Protein 2J1V (pdb70)

Radius of gyration: 19.45 Å; Cα contacts (8 Å, |Δi|>4): 824; chains: 2; bounding box: 45×38×51 Å

Structure (mmCIF, N/CA/C/O backbone):
data_2J1V
#
_entry.id   2J1V
#
_cell.length_a   43.827
_cell.length_b   60.465
_cell.length_c   99.498
_cell.angle_alpha   90.00
_cell.angle_beta   90.00
_cell.angle_gamma   90.00
#
_symmetry.space_group_name_H-M   'P 21 21 21'
#
loop_
_entity.id
_entity.type
_entity.pdbx_description
1 polymer 'FUCOLECTIN-RELATED PROTEIN'
2 branched alpha-L-fucopyranose-(1-2)-beta-D-galactopyranose-(1-4)-2-acetamido-2-deoxy-beta-D-glucopyranose
3 non-polymer 'CALCIUM ION'
4 water water
#
loop_
_atom_site.group_PDB
_atom_site.id
_atom_site.type_symbol
_atom_site.label_atom_id
_atom_site.label_alt_id
_atom_site.label_comp_id
_atom_site.label_asym_id
_atom_site.label_entity_id
_atom_site.label_seq_id
_atom_site.pdbx_PDB_ins_code
_atom_site.Cartn_x
_atom_site.Cartn_y
_atom_site.Cartn_z
_atom_site.occupancy
_atom_site.B_iso_or_equiv
_atom_site.auth_seq_id
_atom_site.auth_comp_id
_atom_site.auth_asym_id
_atom_site.auth_atom_id
_atom_site.pdbx_PDB_model_num
ATOM 1 N N . LYS A 1 10 ? 14.498 26.173 22.791 1.00 26.46 10 LYS A N 1
ATOM 2 C CA . LYS A 1 10 ? 15.322 25.017 23.245 1.00 26.60 10 LYS A CA 1
ATOM 3 C C . LYS A 1 10 ? 15.813 25.100 24.715 1.00 26.04 10 LYS A C 1
ATOM 4 O O . LYS A 1 10 ? 16.373 24.166 25.241 1.00 22.52 10 LYS A O 1
ATOM 10 N N . PHE A 1 11 ? 15.568 26.202 25.399 1.00 27.32 11 PHE A N 1
ATOM 11 C CA . PHE A 1 11 ? 15.889 26.241 26.838 1.00 28.54 11 PHE A CA 1
ATOM 12 C C . PHE A 1 11 ? 14.617 26.130 27.704 1.00 30.41 11 PHE A C 1
ATOM 13 O O . PHE A 1 11 ? 13.665 26.850 27.453 1.00 31.13 11 PHE A O 1
ATOM 21 N N . ASN A 1 12 ? 14.585 25.186 28.663 1.00 31.28 12 ASN A N 1
ATOM 22 C CA . ASN A 1 12 ? 13.427 24.968 29.556 1.00 32.22 12 ASN A CA 1
ATOM 23 C C . ASN A 1 12 ? 13.833 24.818 31.010 1.00 32.43 12 ASN A C 1
ATOM 24 O O . ASN A 1 12 ? 14.625 23.916 31.385 1.00 32.34 12 ASN A O 1
ATOM 29 N N . ASP A 1 13 ? 13.271 25.694 31.831 1.00 32.37 13 ASP A N 1
ATOM 30 C CA . ASP A 1 13 ? 13.728 25.906 33.199 1.00 31.80 13 ASP A CA 1
ATOM 31 C C . ASP A 1 13 ? 15.196 26.229 33.184 1.00 30.09 13 ASP A C 1
ATOM 32 O O . ASP A 1 13 ? 15.960 25.937 34.127 1.00 29.89 13 ASP A O 1
ATOM 37 N N . GLY A 1 14 ? 15.573 26.857 32.071 1.00 27.89 14 GLY A N 1
ATOM 38 C CA . GLY A 1 14 ? 16.905 27.355 31.874 1.00 25.72 14 GLY A CA 1
ATOM 39 C C . GLY A 1 14 ? 17.939 26.281 31.644 1.00 23.38 14 GLY A C 1
ATOM 40 O O . GLY A 1 14 ? 19.118 26.510 31.870 1.00 21.45 14 GLY A O 1
ATOM 41 N N . ASN A 1 15 ? 17.501 25.104 31.190 1.00 21.21 15 ASN A N 1
ATOM 42 C CA . ASN A 1 15 ? 18.418 24.026 30.829 1.00 19.92 15 ASN A CA 1
ATOM 43 C C . ASN A 1 15 ? 18.237 23.714 29.349 1.00 18.20 15 ASN A C 1
ATOM 44 O O . ASN A 1 15 ? 17.165 23.919 28.812 1.00 18.92 15 ASN A O 1
ATOM 49 N N . LEU A 1 16 ? 19.297 23.268 28.681 1.00 15.56 16 LEU A N 1
ATOM 50 C CA . LEU A 1 16 ? 19.233 22.935 27.265 1.00 14.81 16 LEU A CA 1
ATOM 51 C C . LEU A 1 16 ? 18.405 21.684 27.037 1.00 12.63 16 LEU A C 1
ATOM 52 O O . LEU A 1 16 ? 18.757 20.607 27.489 1.00 13.61 16 LEU A O 1
ATOM 57 N N . ASN A 1 17 ? 17.308 21.859 26.315 1.00 11.40 17 ASN A N 1
ATOM 58 C CA . ASN A 1 17 ? 16.448 20.701 25.946 1.00 10.49 17 ASN A CA 1
ATOM 59 C C . ASN A 1 17 ? 16.952 20.188 24.601 1.00 9.77 17 ASN A C 1
ATOM 60 O O . ASN A 1 17 ? 16.708 20.798 23.559 1.00 10.04 17 ASN A O 1
ATOM 65 N N . ILE A 1 18 ? 17.701 19.086 24.643 1.00 9.73 18 ILE A N 1
ATOM 66 C CA . ILE A 1 18 ? 18.305 18.506 23.473 1.00 9.54 18 ILE A CA 1
ATOM 67 C C . ILE A 1 18 ? 17.301 17.779 22.561 1.00 9.62 18 ILE A C 1
ATOM 68 O O . ILE A 1 18 ? 17.663 17.366 21.468 1.00 10.37 18 ILE A O 1
ATOM 73 N N . ALA A 1 19 ? 16.052 17.627 23.023 1.00 8.73 19 ALA A N 1
ATOM 74 C CA . ALA A 1 19 ? 14.997 17.033 22.189 1.00 9.34 19 ALA A CA 1
ATOM 75 C C . ALA A 1 19 ? 14.343 18.043 21.258 1.00 9.19 19 ALA A C 1
ATOM 76 O O . ALA A 1 19 ? 13.761 17.654 20.250 1.00 8.79 19 ALA A O 1
ATOM 78 N N . TYR A 1 20 ? 14.392 19.320 21.627 1.00 9.27 20 TYR A N 1
ATOM 79 C CA . TYR A 1 20 ? 13.678 20.352 20.909 1.00 9.26 20 TYR A CA 1
ATOM 80 C C . TYR A 1 20 ? 14.070 20.334 19.441 1.00 10.24 20 TYR A C 1
ATOM 81 O O . TYR A 1 20 ? 15.255 20.368 19.109 1.00 9.57 20 TYR A O 1
ATOM 90 N N . ALA A 1 21 ? 13.059 20.259 18.565 1.00 10.46 21 ALA A N 1
ATOM 91 C CA . ALA A 1 21 ? 13.224 20.317 17.113 1.00 10.86 21 ALA A CA 1
ATOM 92 C C . ALA A 1 21 ? 13.971 19.155 16.490 1.00 10.81 21 ALA A C 1
ATOM 93 O O . ALA A 1 21 ? 14.295 19.175 15.318 1.00 12.33 21 ALA A O 1
ATOM 95 N N . LYS A 1 22 ? 14.192 18.109 17.268 1.00 9.61 22 LYS A N 1
ATOM 96 C CA . LYS A 1 22 ? 14.809 16.904 16.728 1.00 8.50 22 LYS A CA 1
ATOM 97 C C . LYS A 1 22 ? 13.821 16.089 15.913 1.00 8.42 22 LYS A C 1
ATOM 98 O O . LYS A 1 22 ? 12.591 16.163 16.105 1.00 9.14 22 LYS A O 1
ATOM 104 N N . PRO A 1 23 ? 14.331 15.253 15.008 1.00 8.36 23 PRO A N 1
ATOM 105 C CA . PRO A 1 23 ? 13.417 14.382 14.264 1.00 8.83 23 PRO A CA 1
ATOM 106 C C . PRO A 1 23 ? 12.636 13.449 15.191 1.00 7.88 23 PRO A C 1
ATOM 107 O O . PRO A 1 23 ? 13.209 12.863 16.138 1.00 7.68 23 PRO A O 1
ATOM 111 N N . THR A 1 24 ? 11.361 13.278 14.869 1.00 6.26 24 THR A N 1
ATOM 112 C CA . THR A 1 24 ? 10.470 12.399 15.627 1.00 6.56 24 THR A CA 1
ATOM 113 C C . THR A 1 24 ? 9.709 11.473 14.686 1.00 7.81 24 THR A C 1
ATOM 114 O O . THR A 1 24 ? 9.496 11.762 13.531 1.00 8.55 24 THR A O 1
ATOM 118 N N . THR A 1 25 ? 9.277 10.345 15.242 1.00 7.26 25 THR A N 1
ATOM 119 C CA . THR A 1 25 ? 8.383 9.413 14.591 1.00 7.49 25 THR A CA 1
ATOM 120 C C . THR A 1 25 ? 7.396 8.862 15.573 1.00 6.73 25 THR A C 1
ATOM 121 O O . THR A 1 25 ? 7.600 8.995 16.785 1.00 7.85 25 THR A O 1
ATOM 125 N N . GLN A 1 26 ? 6.332 8.253 15.075 1.00 7.41 26 GLN A N 1
ATOM 126 C CA . GLN A 1 26 ? 5.402 7.566 15.962 1.00 7.61 26 GLN A CA 1
ATOM 127 C C . GLN A 1 26 ? 4.719 6.407 15.226 1.00 6.72 26 GLN A C 1
ATOM 128 O O . GLN A 1 26 ? 4.912 6.231 14.025 1.00 7.96 26 GLN A O 1
ATOM 134 N N . SER A 1 27 ? 3.914 5.643 15.932 1.00 7.32 27 SER A N 1
ATOM 135 C CA . SER A 1 27 ? 3.374 4.395 15.380 1.00 7.14 27 SER A CA 1
ATOM 136 C C . SER A 1 27 ? 2.424 4.640 14.230 1.00 8.23 27 SER A C 1
ATOM 137 O O . SER A 1 27 ? 2.291 3.806 13.317 1.00 8.60 27 SER A O 1
ATOM 140 N N . SER A 1 28 ? 1.710 5.758 14.316 1.00 7.89 28 SER A N 1
ATOM 141 C CA . SER A 1 28 ? 0.764 6.242 13.307 1.00 9.53 28 SER A CA 1
ATOM 142 C C . SER A 1 28 ? 0.311 7.654 13.698 1.00 9.94 28 SER A C 1
ATOM 143 O O . SER A 1 28 ? 0.678 8.142 14.738 1.00 9.32 28 SER A O 1
ATOM 146 N N . VAL A 1 29 ? -0.495 8.305 12.867 1.00 10.72 29 VAL A N 1
ATOM 147 C CA . VAL A 1 29 ? -1.014 9.631 13.170 1.00 10.89 29 VAL A CA 1
ATOM 148 C C . VAL A 1 29 ? -2.537 9.583 13.042 1.00 10.90 29 VAL A C 1
ATOM 149 O O . VAL A 1 29 ? -3.075 9.007 12.110 1.00 10.92 29 VAL A O 1
ATOM 153 N N . ASP A 1 30 ? -3.224 10.203 13.995 1.00 10.53 30 ASP A N 1
ATOM 154 C CA . ASP A 1 30 ? -4.649 10.486 13.882 1.00 10.27 30 ASP A CA 1
ATOM 155 C C . ASP A 1 30 ? -4.878 11.943 14.304 1.00 9.56 30 ASP A C 1
ATOM 156 O O . ASP A 1 30 ? -4.117 12.542 15.064 1.00 9.65 30 ASP A O 1
ATOM 161 N N . TYR A 1 31 ? -5.988 12.483 13.840 1.00 9.99 31 TYR A N 1
ATOM 162 C CA . TYR A 1 31 ? -6.359 13.868 14.131 1.00 10.14 31 TYR A CA 1
ATOM 163 C C . TYR A 1 31 ? -5.248 14.877 13.868 1.00 10.21 31 TYR A C 1
ATOM 164 O O . TYR A 1 31 ? -5.173 15.910 14.539 1.00 11.82 31 TYR A O 1
ATOM 173 N N . ASN A 1 32 ? -4.409 14.585 12.877 1.00 10.75 32 ASN A N 1
ATOM 174 C CA . ASN A 1 32 ? -3.275 15.428 12.512 1.00 9.81 32 ASN A CA 1
ATOM 175 C C . ASN A 1 32 ? -2.278 15.648 13.648 1.00 9.41 32 ASN A C 1
ATOM 176 O O . ASN A 1 32 ? -1.503 16.613 13.628 1.00 11.13 32 ASN A O 1
ATOM 181 N N . GLY A 1 33 ? -2.286 14.752 14.650 1.00 9.21 33 GLY A N 1
ATOM 182 C CA . GLY A 1 33 ? -1.405 14.868 15.788 1.00 8.74 33 GLY A CA 1
ATOM 183 C C . GLY A 1 33 ? 0.007 14.385 15.545 1.00 7.76 33 GLY A C 1
ATOM 184 O O . GLY A 1 33 ? 0.490 13.440 16.159 1.00 8.33 33 GLY A O 1
ATOM 185 N N . ASP A 1 34 ? 0.714 15.071 14.667 1.00 7.54 34 ASP A N 1
ATOM 186 C CA . ASP A 1 34 ? 2.027 14.663 14.184 1.00 7.47 34 ASP A CA 1
ATOM 187 C C . ASP A 1 34 ? 3.042 14.619 15.303 1.00 7.13 34 ASP A C 1
ATOM 188 O O . ASP A 1 34 ? 2.941 15.394 16.243 1.00 7.38 34 ASP A O 1
ATOM 193 N N . PRO A 1 35 ? 4.030 13.722 15.228 1.00 6.43 35 PRO A N 1
ATOM 194 C CA . PRO A 1 35 ? 4.953 13.534 16.345 1.00 7.18 35 PRO A CA 1
ATOM 195 C C . PRO A 1 35 ? 5.823 14.732 16.671 1.00 6.84 35 PRO A C 1
ATOM 196 O O . PRO A 1 35 ? 6.246 14.865 17.857 1.00 6.96 35 PRO A O 1
ATOM 200 N N . ASN A 1 36 ? 6.045 15.625 15.699 1.00 8.04 36 ASN A N 1
ATOM 201 C CA . ASN A 1 36 ? 6.822 16.839 15.985 1.00 8.18 36 ASN A CA 1
ATOM 202 C C . ASN A 1 36 ? 6.160 17.775 16.972 1.00 7.86 36 ASN A C 1
ATOM 203 O O . ASN A 1 36 ? 6.823 18.624 17.563 1.00 8.69 36 ASN A O 1
ATOM 208 N N . ARG A 1 37 ? 4.865 17.559 17.259 1.00 7.16 37 ARG A N 1
ATOM 209 C CA . ARG A 1 37 ? 4.208 18.434 18.215 1.00 8.04 37 ARG A CA 1
ATOM 210 C C . ARG A 1 37 ? 4.732 18.226 19.641 1.00 7.15 37 ARG A C 1
ATOM 211 O O . ARG A 1 37 ? 4.575 19.112 20.502 1.00 7.43 37 ARG A O 1
ATOM 219 N N . ALA A 1 38 ? 5.419 17.111 19.917 1.00 6.54 38 ALA A N 1
ATOM 220 C CA . ALA A 1 38 ? 5.972 16.870 21.245 1.00 7.13 38 ALA A CA 1
ATOM 221 C C . ALA A 1 38 ? 7.372 17.458 21.416 1.00 7.00 38 ALA A C 1
ATOM 222 O O . ALA A 1 38 ? 7.947 17.389 22.494 1.00 7.57 38 ALA A O 1
ATOM 224 N N . VAL A 1 39 ? 7.912 18.071 20.358 1.00 7.13 39 VAL A N 1
ATOM 225 C CA . VAL A 1 39 ? 9.223 18.742 20.447 1.00 7.62 39 VAL A CA 1
ATOM 226 C C . VAL A 1 39 ? 9.188 20.184 19.904 1.00 7.76 39 VAL A C 1
ATOM 227 O O . VAL A 1 39 ? 10.201 20.698 19.428 1.00 8.69 39 VAL A O 1
ATOM 231 N N . ASP A 1 40 ? 8.012 20.783 19.968 1.00 8.76 40 ASP A N 1
ATOM 232 C CA . ASP A 1 40 ? 7.808 22.106 19.383 1.00 8.98 40 ASP A CA 1
ATOM 233 C C . ASP A 1 40 ? 8.014 23.230 20.396 1.00 10.01 40 ASP A C 1
ATOM 234 O O . ASP A 1 40 ? 7.860 24.407 20.036 1.00 11.33 40 ASP A O 1
ATOM 239 N N . GLY A 1 41 ? 8.458 22.904 21.600 1.00 9.54 41 GLY A N 1
ATOM 240 C CA . GLY A 1 41 ? 8.738 23.894 22.638 1.00 9.93 41 GLY A CA 1
ATOM 241 C C . GLY A 1 41 ? 7.514 24.405 23.361 1.00 10.86 41 GLY A C 1
ATOM 242 O O . GLY A 1 41 ? 7.636 25.315 24.191 1.00 13.16 41 GLY A O 1
ATOM 243 N N . ASN A 1 42 ? 6.366 23.800 23.100 1.00 9.62 42 ASN A N 1
ATOM 244 C CA . ASN A 1 42 ? 5.065 24.217 23.622 1.00 9.19 42 ASN A CA 1
ATOM 245 C C . ASN A 1 42 ? 4.503 23.137 24.529 1.00 9.20 42 ASN A C 1
ATOM 246 O O . ASN A 1 42 ? 4.142 22.062 24.033 1.00 10.53 42 ASN A O 1
ATOM 251 N N . ARG A 1 43 ? 4.411 23.402 25.832 1.00 9.29 43 ARG A N 1
ATOM 252 C CA . ARG A 1 43 ? 3.913 22.397 26.783 1.00 9.71 43 ARG A CA 1
ATOM 253 C C . ARG A 1 43 ? 2.379 22.319 26.886 1.00 9.88 43 ARG A C 1
ATOM 254 O O . ARG A 1 43 ? 1.848 21.490 27.615 1.00 10.54 43 ARG A O 1
ATOM 262 N N . ASN A 1 44 ? 1.674 23.198 26.182 1.00 9.98 44 ASN A N 1
ATOM 263 C CA . ASN A 1 44 ? 0.201 23.244 26.207 1.00 9.62 44 ASN A CA 1
ATOM 264 C C . ASN A 1 44 ? -0.353 21.862 25.911 1.00 9.42 44 ASN A C 1
ATOM 265 O O . ASN A 1 44 ? -0.095 21.313 24.843 1.00 11.59 44 ASN A O 1
ATOM 270 N N . GLY A 1 45 ? -1.078 21.292 26.870 1.00 9.57 45 GLY A N 1
ATOM 271 C CA . GLY A 1 45 ? -1.656 19.969 26.704 1.00 9.63 45 GLY A CA 1
ATOM 272 C C . GLY A 1 45 ? -3.080 19.889 26.211 1.00 10.09 45 GLY A C 1
ATOM 273 O O . GLY A 1 45 ? -3.680 18.813 26.172 1.00 10.62 45 GLY A O 1
ATOM 274 N N . ASN A 1 46 ? -3.651 21.019 25.792 1.00 10.45 46 ASN A N 1
ATOM 275 C CA A ASN A 1 46 ? -4.992 21.015 25.192 0.50 9.79 46 ASN A CA 1
ATOM 276 C CA B ASN A 1 46 ? -4.983 21.005 25.175 0.50 10.62 46 ASN A CA 1
ATOM 277 C C . ASN A 1 46 ? -4.840 20.560 23.740 1.00 10.50 46 ASN A C 1
ATOM 278 O O . ASN A 1 46 ? -4.230 21.246 22.927 1.00 11.38 46 ASN A O 1
ATOM 287 N N . PHE A 1 47 ? -5.336 19.370 23.434 1.00 10.69 47 PHE A N 1
ATOM 288 C CA . PHE A 1 47 ? -5.201 18.864 22.090 1.00 10.26 47 PHE A CA 1
ATOM 289 C C . PHE A 1 47 ? -5.663 19.806 21.006 1.00 11.25 47 PHE A C 1
ATOM 290 O O . PHE A 1 47 ? -5.052 19.875 19.933 1.00 11.37 47 PHE A O 1
ATOM 298 N N . ASN A 1 48 ? -6.750 20.507 21.260 1.00 13.65 48 ASN A N 1
ATOM 299 C CA . ASN A 1 48 ? -7.320 21.378 20.236 1.00 15.91 48 ASN A CA 1
ATOM 300 C C . ASN A 1 48 ? -6.484 22.633 19.958 1.00 15.16 48 ASN A C 1
ATOM 301 O O . ASN A 1 48 ? -6.743 23.284 18.948 1.00 17.10 48 ASN A O 1
ATOM 306 N N . SER A 1 49 ? -5.453 22.896 20.779 1.00 13.56 49 SER A N 1
ATOM 307 C CA . SER A 1 49 ? -4.532 24.022 20.599 1.00 15.05 49 SER A CA 1
ATOM 308 C C . SER A 1 49 ? -3.389 23.720 19.636 1.00 13.51 49 SER A C 1
ATOM 309 O O . SER A 1 49 ? -2.678 24.611 19.234 1.00 13.25 49 SER A O 1
ATOM 312 N N . GLY A 1 50 ? -3.194 22.458 19.240 1.00 10.90 50 GLY A N 1
ATOM 313 C CA . GLY A 1 50 ? -2.225 22.140 18.217 1.00 10.66 50 GLY A CA 1
ATOM 314 C C . GLY A 1 50 ? -0.873 21.636 18.665 1.00 10.64 50 GLY A C 1
ATOM 315 O O . GLY A 1 50 ? -0.035 21.343 17.813 1.00 12.59 50 GLY A O 1
ATOM 316 N N . SER A 1 51 ? -0.630 21.574 19.968 1.00 10.23 51 SER A N 1
ATOM 317 C CA . SER A 1 51 ? 0.702 21.216 20.478 1.00 10.67 51 SER A CA 1
ATOM 318 C C . SER A 1 51 ? 0.863 19.805 21.026 1.00 9.14 51 SER A C 1
ATOM 319 O O . SER A 1 51 ? 1.884 19.545 21.638 1.00 10.05 51 SER A O 1
ATOM 322 N N . VAL A 1 52 ? -0.102 18.935 20.749 1.00 8.09 52 VAL A N 1
ATOM 323 C CA . VAL A 1 52 ? -0.194 17.596 21.334 1.00 8.30 52 VAL A CA 1
ATOM 324 C C . VAL A 1 52 ? -0.237 16.561 20.213 1.00 7.64 52 VAL A C 1
ATOM 325 O O . VAL A 1 52 ? -0.993 16.679 19.238 1.00 8.52 52 VAL A O 1
ATOM 329 N N . THR A 1 53 ? 0.570 15.508 20.378 1.00 7.78 53 THR A N 1
ATOM 330 C CA . THR A 1 53 ? 0.599 14.401 19.407 1.00 6.63 53 THR A CA 1
ATOM 331 C C . THR A 1 53 ? -0.624 13.513 19.546 1.00 6.10 53 THR A C 1
ATOM 332 O O . THR A 1 53 ? -1.353 13.586 20.545 1.00 7.84 53 THR A O 1
ATOM 336 N N . HIS A 1 54 ? -0.812 12.621 18.569 1.00 7.42 54 HIS A N 1
ATOM 337 C CA . HIS A 1 54 ? -1.936 11.668 18.616 1.00 6.87 54 HIS A CA 1
ATOM 338 C C . HIS A 1 54 ? -1.715 10.567 17.600 1.00 8.04 54 HIS A C 1
ATOM 339 O O . HIS A 1 54 ? -1.604 10.825 16.400 1.00 8.38 54 HIS A O 1
ATOM 346 N N . THR A 1 55 ? -1.650 9.325 18.095 1.00 8.69 55 THR A N 1
ATOM 347 C CA . THR A 1 55 ? -1.564 8.172 17.200 1.00 8.38 55 THR A CA 1
ATOM 348 C C . THR A 1 55 ? -2.960 7.586 17.013 1.00 9.18 55 THR A C 1
ATOM 349 O O . THR A 1 55 ? -3.897 7.971 17.704 1.00 9.60 55 THR A O 1
ATOM 353 N N . ARG A 1 56 ? -3.081 6.666 16.075 1.00 10.02 56 ARG A N 1
ATOM 354 C CA . ARG A 1 56 ? -4.238 5.752 16.085 1.00 10.56 56 ARG A CA 1
ATOM 355 C C . ARG A 1 56 ? -4.132 4.750 17.239 1.00 11.12 56 ARG A C 1
ATOM 356 O O . ARG A 1 56 ? -3.152 4.724 18.012 1.00 11.51 56 ARG A O 1
ATOM 364 N N . ALA A 1 57 ? -5.134 3.899 17.379 1.00 12.51 57 ALA A N 1
ATOM 365 C CA . ALA A 1 57 ? -5.135 2.921 18.454 1.00 11.71 57 ALA A CA 1
ATOM 366 C C . ALA A 1 57 ? -4.338 1.683 18.002 1.00 13.06 57 ALA A C 1
ATOM 367 O O . ALA A 1 57 ? -4.881 0.696 17.490 1.00 15.69 57 ALA A O 1
ATOM 369 N N . ASP A 1 58 ? -3.019 1.782 18.154 1.00 11.42 58 ASP A N 1
ATOM 370 C CA . ASP A 1 58 ? -2.059 0.805 17.629 1.00 11.28 58 ASP A CA 1
ATOM 371 C C . ASP A 1 58 ? -1.791 -0.348 18.577 1.00 10.31 58 ASP A C 1
ATOM 372 O O . ASP A 1 58 ? -2.379 -0.451 19.637 1.00 11.35 58 ASP A O 1
ATOM 377 N N . ASN A 1 59 ? -0.926 -1.252 18.141 1.00 9.93 59 ASN A N 1
ATOM 378 C CA . ASN A 1 59 ? -0.626 -2.479 18.876 1.00 11.87 59 ASN A CA 1
ATOM 379 C C . ASN A 1 59 ? 0.857 -2.707 19.149 1.00 11.24 59 ASN A C 1
ATOM 380 O O . ASN A 1 59 ? 1.502 -3.584 18.532 1.00 11.54 59 ASN A O 1
ATOM 385 N N . PRO A 1 60 ? 1.439 -1.940 20.057 1.00 10.24 60 PRO A N 1
ATOM 386 C CA . PRO A 1 60 ? 0.831 -0.830 20.769 1.00 10.65 60 PRO A CA 1
ATOM 387 C C . PRO A 1 60 ? 1.250 0.516 20.170 1.00 9.08 60 PRO A C 1
ATOM 388 O O . PRO A 1 60 ? 2.119 0.607 19.275 1.00 9.14 60 PRO A O 1
ATOM 392 N N . SER A 1 61 ? 0.654 1.582 20.678 1.00 8.59 61 SER A N 1
ATOM 393 C CA . SER A 1 61 ? 1.082 2.925 20.308 1.00 8.13 61 SER A CA 1
ATOM 394 C C . SER A 1 61 ? 2.415 3.335 20.909 1.00 7.20 61 SER A C 1
ATOM 395 O O . SER A 1 61 ? 2.729 3.017 22.060 1.00 7.98 61 SER A O 1
ATOM 398 N N . TRP A 1 62 ? 3.197 4.062 20.115 1.00 6.79 62 TRP A N 1
ATOM 399 C CA . TRP A 1 62 ? 4.506 4.536 20.543 1.00 6.34 62 TRP A CA 1
ATOM 400 C C . TRP A 1 62 ? 4.860 5.846 19.826 1.00 6.54 62 TRP A C 1
ATOM 401 O O . TRP A 1 62 ? 4.300 6.147 18.801 1.00 7.69 62 TRP A O 1
ATOM 412 N N . TRP A 1 63 ? 5.853 6.543 20.393 1.00 6.03 63 TRP A N 1
ATOM 413 C CA . TRP A 1 63 ? 6.402 7.805 19.892 1.00 5.97 63 TRP A CA 1
ATOM 414 C C . TRP A 1 63 ? 7.893 7.784 20.180 1.00 5.70 63 TRP A C 1
ATOM 415 O O . TRP A 1 63 ? 8.346 7.168 21.170 1.00 6.34 63 TRP A O 1
ATOM 426 N N . GLU A 1 64 ? 8.713 8.387 19.349 1.00 6.45 64 GLU A N 1
ATOM 427 C CA . GLU A 1 64 ? 10.140 8.404 19.580 1.00 6.31 64 GLU A CA 1
ATOM 428 C C . GLU A 1 64 ? 10.789 9.646 19.055 1.00 7.11 64 GLU A C 1
ATOM 429 O O . GLU A 1 64 ? 10.408 10.153 17.961 1.00 8.26 64 GLU A O 1
ATOM 435 N N . VAL A 1 65 ? 11.790 10.098 19.778 1.00 7.12 65 VAL A N 1
ATOM 436 C CA . VAL A 1 65 ? 12.674 11.157 19.313 1.00 7.08 65 VAL A CA 1
ATOM 437 C C . VAL A 1 65 ? 14.070 10.584 19.028 1.00 7.21 65 VAL A C 1
ATOM 438 O O . VAL A 1 65 ? 14.579 9.734 19.751 1.00 7.11 65 VAL A O 1
ATOM 442 N N . ASP A 1 66 ? 14.663 11.080 17.949 1.00 7.10 66 ASP A N 1
ATOM 443 C CA . ASP A 1 66 ? 16.007 10.746 17.482 1.00 7.05 66 ASP A CA 1
ATOM 444 C C . ASP A 1 66 ? 16.934 11.947 17.664 1.00 7.55 66 ASP A C 1
ATOM 445 O O . ASP A 1 66 ? 16.730 12.984 17.078 1.00 9.73 66 ASP A O 1
ATOM 450 N N . LEU A 1 67 ? 17.884 11.813 18.559 1.00 8.65 67 LEU A N 1
ATOM 451 C CA . LEU A 1 67 ? 18.782 12.890 18.886 1.00 9.05 67 LEU A CA 1
ATOM 452 C C . LEU A 1 67 ? 19.856 13.100 17.806 1.00 10.22 67 LEU A C 1
ATOM 453 O O . LEU A 1 67 ? 20.671 14.018 17.925 1.00 12.39 67 LEU A O 1
ATOM 458 N N . LYS A 1 68 ? 19.879 12.220 16.816 1.00 11.23 68 LYS A N 1
ATOM 459 C CA . LYS A 1 68 ? 20.716 12.264 15.607 1.00 12.52 68 LYS A CA 1
ATOM 460 C C . LYS A 1 68 ? 22.098 11.664 15.831 1.00 11.75 68 LYS A C 1
ATOM 461 O O . LYS A 1 68 ? 22.738 11.199 14.896 1.00 12.99 68 LYS A O 1
ATOM 467 N N . LYS A 1 69 ? 22.528 11.637 17.079 1.00 13.33 69 LYS A N 1
ATOM 468 C CA . LYS A 1 69 ? 23.810 11.090 17.500 1.00 14.17 69 LYS A CA 1
ATOM 469 C C . LYS A 1 69 ? 23.657 10.620 18.934 1.00 13.67 69 LYS A C 1
ATOM 470 O O . LYS A 1 69 ? 22.724 11.021 19.635 1.00 14.03 69 LYS A O 1
ATOM 476 N N . MET A 1 70 ? 24.577 9.787 19.377 1.00 13.15 70 MET A N 1
ATOM 477 C CA . MET A 1 70 ? 24.669 9.456 20.788 1.00 13.81 70 MET A CA 1
ATOM 478 C C . MET A 1 70 ? 24.889 10.691 21.637 1.00 15.25 70 MET A C 1
ATOM 479 O O . MET A 1 70 ? 25.704 11.571 21.327 1.00 16.28 70 MET A O 1
ATOM 484 N N . ASP A 1 71 ? 24.148 10.728 22.721 1.00 13.96 71 ASP A N 1
ATOM 485 C CA . ASP A 1 71 ? 24.240 11.775 23.686 1.00 14.17 71 ASP A CA 1
ATOM 486 C C . ASP A 1 71 ? 24.118 11.121 25.067 1.00 14.58 71 ASP A C 1
ATOM 487 O O . ASP A 1 71 ? 24.119 9.900 25.179 1.00 15.30 71 ASP A O 1
ATOM 492 N N . LYS A 1 72 ? 24.131 11.943 26.097 1.00 15.93 72 LYS A N 1
ATOM 493 C CA . LYS A 1 72 ? 24.103 11.473 27.463 1.00 16.62 72 LYS A CA 1
ATOM 494 C C . LYS A 1 72 ? 22.815 12.019 28.060 1.00 15.30 72 LYS A C 1
ATOM 495 O O . LYS A 1 72 ? 22.611 13.213 28.068 1.00 18.12 72 LYS A O 1
ATOM 501 N N . VAL A 1 73 ? 21.965 11.140 28.538 1.00 12.54 73 VAL A N 1
ATOM 502 C CA . VAL A 1 73 ? 20.613 11.512 28.919 1.00 12.52 73 VAL A CA 1
ATOM 503 C C . VAL A 1 73 ? 20.552 11.593 30.441 1.00 12.58 73 VAL A C 1
ATOM 504 O O . VAL A 1 73 ? 20.819 10.580 31.142 1.00 13.31 73 VAL A O 1
ATOM 508 N N . GLY A 1 74 ? 20.151 12.755 30.938 1.00 12.07 74 GLY A N 1
ATOM 509 C CA . GLY A 1 74 ? 19.826 12.939 32.353 1.00 10.68 74 GLY A CA 1
ATOM 510 C C . GLY A 1 74 ? 18.319 12.914 32.542 1.00 11.62 74 GLY A C 1
ATOM 511 O O . GLY A 1 74 ? 17.705 11.870 32.443 1.00 12.11 74 GLY A O 1
ATOM 512 N N . LEU A 1 75 ? 17.746 14.070 32.822 1.00 12.48 75 LEU A N 1
ATOM 513 C CA . LEU A 1 75 ? 16.319 14.185 33.046 1.00 12.63 75 LEU A CA 1
ATOM 514 C C . LEU A 1 75 ? 15.547 14.086 31.727 1.00 12.37 75 LEU A C 1
ATOM 515 O O . LEU A 1 75 ? 15.894 14.722 30.752 1.00 11.32 75 LEU A O 1
ATOM 520 N N . VAL A 1 76 ? 14.508 13.267 31.729 1.00 11.44 76 VAL A N 1
ATOM 521 C CA . VAL A 1 76 ? 13.484 13.252 30.687 1.00 11.03 76 VAL A CA 1
ATOM 522 C C . VAL A 1 76 ? 12.139 13.665 31.325 1.00 11.00 76 VAL A C 1
ATOM 523 O O . VAL A 1 76 ? 11.697 13.018 32.304 1.00 10.96 76 VAL A O 1
ATOM 527 N N . LYS A 1 77 ? 11.538 14.762 30.839 1.00 10.90 77 LYS A N 1
ATOM 528 C CA . LYS A 1 77 ? 10.265 15.244 31.365 1.00 11.32 77 LYS A CA 1
ATOM 529 C C . LYS A 1 77 ? 9.180 15.082 30.325 1.00 10.47 77 LYS A C 1
ATOM 530 O O . LYS A 1 77 ? 9.306 15.590 29.213 1.00 11.05 77 LYS A O 1
ATOM 536 N N . ILE A 1 78 ? 8.132 14.352 30.674 1.00 9.90 78 ILE A N 1
ATOM 537 C CA . ILE A 1 78 ? 7.056 14.038 29.760 1.00 9.01 78 ILE A CA 1
ATOM 538 C C . ILE A 1 78 ? 5.779 14.722 30.220 1.00 10.17 78 ILE A C 1
ATOM 539 O O . ILE A 1 78 ? 5.327 14.494 31.345 1.00 9.88 78 ILE A O 1
ATOM 544 N N . TYR A 1 79 ? 5.220 15.515 29.322 1.00 9.65 79 TYR A N 1
ATOM 545 C CA . TYR A 1 79 ? 4.054 16.370 29.607 1.00 9.84 79 TYR A CA 1
ATOM 546 C C . TYR A 1 79 ? 2.838 15.741 28.920 1.00 9.28 79 TYR A C 1
ATOM 547 O O . TYR A 1 79 ? 2.865 15.487 27.712 1.00 10.95 79 TYR A O 1
ATOM 556 N N . ASN A 1 80 ? 1.823 15.374 29.701 1.00 9.38 80 ASN A N 1
ATOM 557 C CA . ASN A 1 80 ? 0.639 14.725 29.206 1.00 8.69 80 ASN A CA 1
ATOM 558 C C . ASN A 1 80 ? -0.311 15.674 28.500 1.00 8.56 80 ASN A C 1
ATOM 559 O O . ASN A 1 80 ? -0.286 16.896 28.698 1.00 10.09 80 ASN A O 1
ATOM 564 N N . ARG A 1 81 ? -1.154 15.109 27.674 1.00 9.48 81 ARG A N 1
ATOM 565 C CA . ARG A 1 81 ? -2.416 15.751 27.316 1.00 9.24 81 ARG A CA 1
ATOM 566 C C . ARG A 1 81 ? -3.163 16.129 28.598 1.00 10.05 81 ARG A C 1
ATOM 567 O O . ARG A 1 81 ? -3.113 15.391 29.599 1.00 10.67 81 ARG A O 1
ATOM 575 N N . THR A 1 82 ? -3.847 17.277 28.579 1.00 10.56 82 THR A N 1
ATOM 576 C CA . THR A 1 82 ? -4.578 17.773 29.754 1.00 11.81 82 THR A CA 1
ATOM 577 C C . THR A 1 82 ? -6.059 18.027 29.550 1.00 12.86 82 THR A C 1
ATOM 578 O O . THR A 1 82 ? -6.789 18.089 30.549 1.00 14.87 82 THR A O 1
ATOM 582 N N . ASP A 1 83 ? -6.536 18.187 28.325 1.00 12.54 83 ASP A N 1
ATOM 583 C CA . ASP A 1 83 ? -7.958 18.538 28.178 1.00 12.45 83 ASP A CA 1
ATOM 584 C C . ASP A 1 83 ? -8.922 17.406 28.355 1.00 14.07 83 ASP A C 1
ATOM 585 O O . ASP A 1 83 ? -10.057 17.639 28.814 1.00 15.81 83 ASP A O 1
ATOM 590 N N . ALA A 1 84 ? -8.481 16.192 28.001 1.00 13.13 84 ALA A N 1
ATOM 591 C CA . ALA A 1 84 ? -9.328 15.014 28.025 1.00 13.02 84 ALA A CA 1
ATOM 592 C C . ALA A 1 84 ? -8.459 13.757 27.936 1.00 12.82 84 ALA A C 1
ATOM 593 O O . ALA A 1 84 ? -7.315 13.831 27.475 1.00 12.95 84 ALA A O 1
ATOM 595 N N . GLU A 1 85 ? -9.038 12.618 28.327 1.00 12.75 85 GLU A N 1
ATOM 596 C CA . GLU A 1 85 ? -8.438 11.287 28.106 1.00 13.11 85 GLU A CA 1
ATOM 597 C C . GLU A 1 85 ? -7.028 11.212 28.722 1.00 12.95 85 GLU A C 1
ATOM 598 O O . GLU A 1 85 ? -6.142 10.549 28.175 1.00 11.72 85 GLU A O 1
ATOM 604 N N . THR A 1 86 ? -6.820 11.879 29.851 1.00 11.41 86 THR A N 1
ATOM 605 C CA . THR A 1 86 ? -5.500 11.952 30.452 1.00 11.82 86 THR A CA 1
ATOM 606 C C . THR A 1 86 ? -4.975 10.593 30.876 1.00 11.28 86 THR A C 1
ATOM 607 O O . THR A 1 86 ? -3.756 10.393 30.967 1.00 11.31 86 THR A O 1
ATOM 611 N N . GLN A 1 87 ? -5.909 9.683 31.180 1.00 10.88 87 GLN A N 1
ATOM 612 C CA . GLN A 1 87 ? -5.580 8.327 31.652 1.00 10.56 87 GLN A CA 1
ATOM 613 C C . GLN A 1 87 ? -4.917 7.458 30.586 1.00 10.34 87 GLN A C 1
ATOM 614 O O . GLN A 1 87 ? -4.381 6.375 30.902 1.00 12.03 87 GLN A O 1
ATOM 620 N N . ARG A 1 88 ? -4.983 7.896 29.323 1.00 10.08 88 ARG A N 1
ATOM 621 C CA . ARG A 1 88 ? -4.328 7.142 28.279 1.00 9.86 88 ARG A CA 1
ATOM 622 C C . ARG A 1 88 ? -2.832 7.017 28.529 1.00 10.45 88 ARG A C 1
ATOM 623 O O . ARG A 1 88 ? -2.204 6.028 28.122 1.00 10.77 88 ARG A O 1
ATOM 631 N N . LEU A 1 89 ? -2.239 8.039 29.104 1.00 9.92 89 LEU A N 1
ATOM 632 C CA . LEU A 1 89 ? -0.816 7.992 29.424 1.00 9.25 89 LEU A CA 1
ATOM 633 C C . LEU A 1 89 ? -0.615 7.319 30.757 1.00 10.13 89 LEU A C 1
ATOM 634 O O . LEU A 1 89 ? -0.445 7.920 31.793 1.00 10.24 89 LEU A O 1
ATOM 639 N N . SER A 1 90 ? -0.639 6.006 30.674 1.00 10.41 90 SER A N 1
ATOM 640 C CA . SER A 1 90 ? -0.524 5.092 31.829 1.00 11.13 90 SER A CA 1
ATOM 641 C C . SER A 1 90 ? 0.072 3.785 31.335 1.00 10.37 90 SER A C 1
ATOM 642 O O . SER A 1 90 ? 0.043 3.510 30.149 1.00 9.86 90 SER A O 1
ATOM 645 N N . ASN A 1 91 ? 0.590 2.975 32.260 1.00 9.24 91 ASN A N 1
ATOM 646 C CA . ASN A 1 91 ? 1.156 1.679 31.933 1.00 10.09 91 ASN A CA 1
ATOM 647 C C . ASN A 1 91 ? 2.061 1.751 30.697 1.00 8.83 91 ASN A C 1
ATOM 648 O O . ASN A 1 91 ? 1.789 1.129 29.680 1.00 8.62 91 ASN A O 1
ATOM 653 N N . PHE A 1 92 ? 3.132 2.527 30.816 1.00 8.80 92 PHE A N 1
ATOM 654 C CA . PHE A 1 92 ? 4.001 2.764 29.686 1.00 8.83 92 PHE A CA 1
ATOM 655 C C . PHE A 1 92 ? 5.470 2.666 30.047 1.00 8.56 92 PHE A C 1
ATOM 656 O O . PHE A 1 92 ? 5.878 2.855 31.172 1.00 8.69 92 PHE A O 1
ATOM 664 N N . ASP A 1 93 ? 6.258 2.338 29.038 1.00 9.17 93 ASP A N 1
ATOM 665 C CA . ASP A 1 93 ? 7.709 2.339 29.148 1.00 8.83 93 ASP A CA 1
ATOM 666 C C . ASP A 1 93 ? 8.348 3.557 28.466 1.00 8.03 93 ASP A C 1
ATOM 667 O O . ASP A 1 93 ? 7.849 3.988 27.441 1.00 7.95 93 ASP A O 1
ATOM 672 N N . VAL A 1 94 ? 9.450 4.028 29.029 1.00 8.01 94 VAL A N 1
ATOM 673 C CA . VAL A 1 94 ? 10.331 5.053 28.445 1.00 7.92 94 VAL A CA 1
ATOM 674 C C . VAL A 1 94 ? 11.665 4.375 28.239 1.00 8.69 94 VAL A C 1
ATOM 675 O O . VAL A 1 94 ? 12.272 3.914 29.212 1.00 9.77 94 VAL A O 1
ATOM 679 N N . ILE A 1 95 ? 12.068 4.204 26.976 1.00 8.29 95 ILE A N 1
ATOM 680 C CA . ILE A 1 95 ? 13.188 3.312 26.621 1.00 8.23 95 ILE A CA 1
ATOM 681 C C . ILE A 1 95 ? 14.241 4.099 25.865 1.00 8.55 95 ILE A C 1
ATOM 682 O O . ILE A 1 95 ? 13.909 4.861 24.964 1.00 9.46 95 ILE A O 1
ATOM 687 N N . LEU A 1 96 ? 15.497 3.919 26.244 1.00 7.33 96 LEU A N 1
ATOM 688 C CA . LEU A 1 96 ? 16.625 4.524 25.565 1.00 7.28 96 LEU A CA 1
ATOM 689 C C . LEU A 1 96 ? 17.308 3.471 24.730 1.00 8.62 96 LEU A C 1
ATOM 690 O O . LEU A 1 96 ? 17.511 2.341 25.162 1.00 9.75 96 LEU A O 1
ATOM 695 N N . TYR A 1 97 ? 17.626 3.842 23.498 1.00 8.49 97 TYR A N 1
ATOM 696 C CA . TYR A 1 97 ? 18.345 2.971 22.568 1.00 8.81 97 TYR A CA 1
ATOM 697 C C . TYR A 1 97 ? 19.617 3.652 22.062 1.00 8.86 97 TYR A C 1
ATOM 698 O O . TYR A 1 97 ? 19.656 4.881 21.892 1.00 10.43 97 TYR A O 1
ATOM 707 N N . ASP A 1 98 ? 20.642 2.831 21.798 1.00 9.66 98 ASP A N 1
ATOM 708 C CA . ASP A 1 98 ? 21.900 3.336 21.292 1.00 10.08 98 ASP A CA 1
ATOM 709 C C . ASP A 1 98 ? 21.895 3.457 19.756 1.00 9.85 98 ASP A C 1
ATOM 710 O O . ASP A 1 98 ? 20.836 3.370 19.138 1.00 10.29 98 ASP A 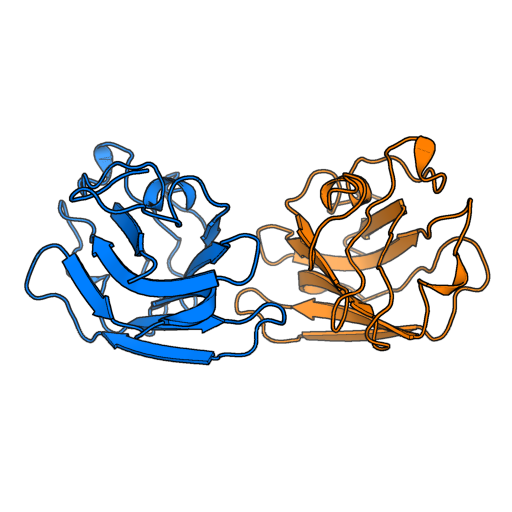O 1
ATOM 715 N N . ASN A 1 99 ? 23.065 3.739 19.168 1.00 9.92 99 ASN A N 1
ATOM 716 C CA . ASN A 1 99 ? 23.108 4.053 17.721 1.00 9.95 99 ASN A CA 1
ATOM 717 C C . ASN A 1 99 ? 22.716 2.875 16.835 1.00 10.67 99 ASN A C 1
ATOM 718 O O . ASN A 1 99 ? 22.445 3.079 15.630 1.00 11.84 99 ASN A O 1
ATOM 723 N N . ASN A 1 100 ? 22.665 1.655 17.406 1.00 10.35 100 ASN A N 1
ATOM 724 C CA . ASN A 1 100 ? 22.319 0.420 16.716 1.00 11.70 100 ASN A CA 1
ATOM 725 C C . ASN A 1 100 ? 21.012 -0.153 17.193 1.00 11.41 100 ASN A C 1
ATOM 726 O O . ASN A 1 100 ? 20.655 -1.301 16.900 1.00 12.32 100 ASN A O 1
ATOM 731 N N . ARG A 1 101 ? 20.264 0.684 17.913 1.00 11.17 101 ARG A N 1
ATOM 732 C CA . ARG A 1 101 ? 18.945 0.320 18.461 1.00 11.77 101 ARG A CA 1
ATOM 733 C C . ARG A 1 101 ? 18.979 -0.842 19.461 1.00 11.88 101 ARG A C 1
ATOM 734 O O . ARG A 1 101 ? 18.008 -1.553 19.630 1.00 13.40 101 ARG A O 1
ATOM 742 N N . ASN A 1 102 ? 20.101 -0.976 20.174 1.00 12.08 102 ASN A N 1
ATOM 743 C CA . ASN A 1 102 ? 20.128 -1.812 21.385 1.00 12.28 102 ASN A CA 1
ATOM 744 C C . ASN A 1 102 ? 19.514 -1.027 22.524 1.00 11.33 102 ASN A C 1
ATOM 745 O O . ASN A 1 102 ? 19.783 0.159 22.721 1.00 10.90 102 ASN A O 1
ATOM 750 N N . GLU A 1 103 ? 18.722 -1.731 23.316 1.00 11.93 103 GLU A N 1
ATOM 751 C CA . GLU A 1 103 ? 18.114 -1.157 24.517 1.00 11.59 103 GLU A CA 1
ATOM 752 C C . GLU A 1 103 ? 19.171 -0.958 25.573 1.00 12.50 103 GLU A C 1
ATOM 753 O O . GLU A 1 103 ? 19.880 -1.921 25.926 1.00 14.51 103 GLU A O 1
ATOM 759 N N . VAL A 1 104 ? 19.357 0.288 26.013 1.00 12.08 104 VAL A N 1
ATOM 760 C CA . VAL A 1 104 ? 20.347 0.599 27.021 1.00 12.58 104 VAL A CA 1
ATOM 761 C C . VAL A 1 104 ? 19.750 0.888 28.400 1.00 11.99 104 VAL A C 1
ATOM 762 O O . VAL A 1 104 ? 20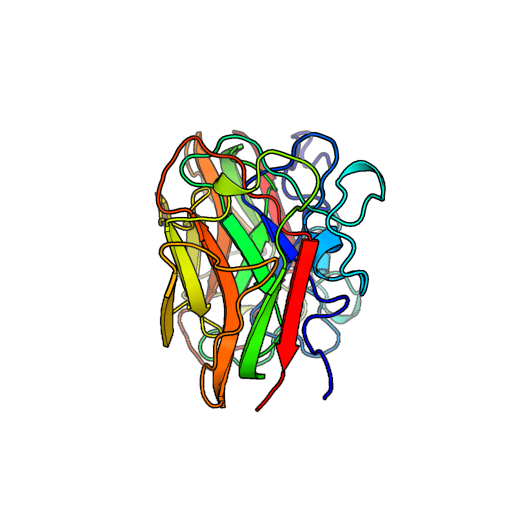.435 0.747 29.392 1.00 13.95 104 VAL A O 1
ATOM 766 N N . ALA A 1 105 ? 18.495 1.306 28.453 1.00 10.81 105 ALA A N 1
ATOM 767 C CA . ALA A 1 105 ? 17.851 1.603 29.746 1.00 11.34 105 ALA A CA 1
ATOM 768 C C . ALA A 1 105 ? 16.359 1.681 29.513 1.00 11.84 105 ALA A C 1
ATOM 769 O O . ALA A 1 105 ? 15.930 1.991 28.425 1.00 11.40 105 ALA A O 1
ATOM 771 N N . LYS A 1 106 ? 15.576 1.417 30.559 1.00 11.12 106 LYS A N 1
ATOM 772 C CA . LYS A 1 106 ? 14.118 1.485 30.477 1.00 12.67 106 LYS A CA 1
ATOM 773 C C . LYS A 1 106 ? 13.584 1.849 31.842 1.00 11.86 106 LYS A C 1
ATOM 774 O O . LYS A 1 106 ? 14.051 1.315 32.871 1.00 13.43 106 LYS A O 1
ATOM 780 N N . LYS A 1 107 ? 12.597 2.726 31.857 1.00 11.26 107 LYS A N 1
ATOM 781 C CA . LYS A 1 107 ? 11.806 2.958 33.072 1.00 11.33 107 LYS A CA 1
ATOM 782 C C . LYS A 1 107 ? 10.355 2.735 32.769 1.00 10.97 107 LYS A C 1
ATOM 783 O O . LYS A 1 107 ? 9.866 3.111 31.698 1.00 13.03 107 LYS A O 1
ATOM 789 N N . HIS A 1 108 ? 9.625 2.131 33.705 1.00 11.10 108 HIS A N 1
ATOM 790 C CA . HIS A 1 108 ? 8.204 1.936 33.554 1.00 11.02 108 HIS A CA 1
ATOM 791 C C . HIS A 1 108 ? 7.478 2.959 34.444 1.00 10.20 108 HIS A C 1
ATOM 792 O O . HIS A 1 108 ? 7.851 3.178 35.600 1.00 11.34 108 HIS A O 1
ATOM 799 N N . VAL A 1 109 ? 6.446 3.569 33.866 1.00 8.86 109 VAL A N 1
ATOM 800 C CA . VAL A 1 109 ? 5.606 4.553 34.552 1.00 10.02 109 VAL A CA 1
ATOM 801 C C . VAL A 1 109 ? 4.181 3.985 34.576 1.00 10.83 109 VAL A C 1
ATOM 802 O O . VAL A 1 109 ? 3.555 3.739 33.528 1.00 11.35 109 VAL A O 1
ATOM 806 N N . ASN A 1 110 ? 3.637 3.822 35.779 1.00 12.59 110 ASN A N 1
ATOM 807 C CA . ASN A 1 110 ? 2.316 3.239 35.862 1.00 12.57 110 ASN A CA 1
ATOM 808 C C . ASN A 1 110 ? 1.198 4.231 35.566 1.00 11.96 110 ASN A C 1
ATOM 809 O O . ASN A 1 110 ? 0.204 3.885 34.971 1.00 12.20 110 ASN A O 1
ATOM 814 N N . ASN A 1 111 ? 1.379 5.445 36.056 1.00 13.67 111 ASN A N 1
ATOM 815 C CA . ASN A 1 111 ? 0.469 6.579 35.817 1.00 15.16 111 ASN A CA 1
ATOM 816 C C . ASN A 1 111 ? 1.108 7.853 36.346 1.00 15.66 111 ASN A C 1
ATOM 817 O O . ASN A 1 111 ? 2.183 7.837 36.961 1.00 17.12 111 ASN A O 1
ATOM 822 N N . LEU A 1 112 ? 0.460 8.976 36.061 1.00 15.24 112 LEU A N 1
ATOM 823 C CA . LEU A 1 112 ? 0.917 10.287 36.443 1.00 16.16 112 LEU A CA 1
ATOM 824 C C . LEU A 1 112 ? 0.041 10.773 37.574 1.00 17.92 112 LEU A C 1
ATOM 825 O O . LEU A 1 112 ? -1.165 10.593 37.544 1.00 19.39 112 LEU A O 1
ATOM 830 N N . SER A 1 113 ? 0.649 11.423 38.549 1.00 20.23 113 SER A N 1
ATOM 831 C CA . SER A 1 113 ? -0.176 12.043 39.584 1.00 22.41 113 SER A CA 1
ATOM 832 C C . SER A 1 113 ? -0.580 13.460 39.181 1.00 23.03 113 SER A C 1
ATOM 833 O O . SER A 1 113 ? -1.681 13.913 39.540 1.00 25.85 113 SER A O 1
ATOM 836 N N . GLY A 1 114 ? 0.262 14.147 38.411 1.00 21.71 114 GLY A N 1
ATOM 837 C CA . GLY A 1 114 ? -0.039 15.470 37.876 1.00 20.13 114 GLY A CA 1
ATOM 838 C C . GLY A 1 114 ? 0.018 15.487 36.344 1.00 18.50 114 GLY A C 1
ATOM 839 O O . GLY A 1 114 ? -0.200 14.481 35.723 1.00 18.44 114 GLY A O 1
ATOM 840 N N . GLU A 1 115 ? 0.328 16.632 35.768 1.00 16.08 115 GLU A N 1
ATOM 841 C CA . GLU A 1 115 ? 0.341 16.868 34.321 1.00 15.88 115 GLU A CA 1
ATOM 842 C C . GLU A 1 115 ? 1.626 16.388 33.660 1.00 13.29 115 GLU A C 1
ATOM 843 O O . GLU A 1 115 ? 1.684 16.378 32.441 1.00 11.88 115 GLU A O 1
ATOM 849 N N . SER A 1 116 ? 2.625 15.980 34.443 1.00 12.46 116 SER A N 1
ATOM 850 C CA . SER A 1 116 ? 3.890 15.496 33.876 1.00 12.65 116 SER A CA 1
ATOM 851 C C . SER A 1 116 ? 4.533 14.448 34.770 1.00 12.77 116 SER A C 1
ATOM 852 O O . SER A 1 116 ? 4.150 14.275 35.942 1.00 12.83 116 SER A O 1
ATOM 855 N N . VAL A 1 117 ? 5.533 13.771 34.216 1.00 12.22 117 VAL A N 1
ATOM 856 C CA . VAL A 1 117 ? 6.430 12.908 34.959 1.00 11.86 117 VAL A CA 1
ATOM 857 C C . VAL A 1 117 ? 7.869 13.216 34.569 1.00 12.02 117 VAL A C 1
ATOM 858 O O . VAL A 1 117 ? 8.145 13.501 33.418 1.00 13.04 117 VAL A O 1
ATOM 862 N N . SER A 1 118 ? 8.765 13.145 35.544 1.00 12.75 118 SER A N 1
ATOM 863 C CA . SER A 1 118 ? 10.173 13.396 35.396 1.00 12.60 118 SER A CA 1
ATOM 864 C C . SER A 1 118 ? 10.936 12.125 35.726 1.00 12.98 118 SER A C 1
ATOM 865 O O . SER A 1 118 ? 10.752 11.546 36.798 1.00 13.96 118 SER A O 1
ATOM 868 N N . LEU A 1 119 ? 11.813 11.711 34.827 1.00 12.00 119 LEU A N 1
ATOM 869 C CA . LEU A 1 119 ? 12.579 10.497 34.969 1.00 12.45 119 LEU A CA 1
ATOM 870 C C . LEU A 1 119 ? 14.049 10.854 34.835 1.00 13.59 119 LEU A C 1
ATOM 871 O O . LEU A 1 119 ? 14.417 11.704 34.026 1.00 15.36 119 LEU A O 1
ATOM 876 N N . ASP A 1 120 ? 14.906 10.192 35.592 1.00 12.82 120 ASP A N 1
ATOM 877 C CA . ASP A 1 120 ? 16.319 10.509 35.590 1.00 13.44 120 ASP A CA 1
ATOM 878 C C . ASP A 1 120 ? 17.110 9.286 35.131 1.00 12.67 120 ASP A C 1
ATOM 879 O O . ASP A 1 120 ? 17.183 8.242 35.829 1.00 14.62 120 ASP A O 1
ATOM 884 N N . PHE A 1 121 ? 17.673 9.380 33.942 1.00 12.79 121 PHE A N 1
ATOM 885 C CA . PHE A 1 121 ? 18.453 8.300 33.360 1.00 12.53 121 PHE A CA 1
ATOM 886 C C . PHE A 1 121 ? 19.943 8.400 33.683 1.00 14.05 121 PHE A C 1
ATOM 887 O O . PHE A 1 121 ? 20.741 7.618 33.179 1.00 14.94 121 PHE A O 1
ATOM 895 N N . LYS A 1 122 ? 20.339 9.372 34.499 1.00 15.40 122 LYS A N 1
ATOM 896 C CA . LYS A 1 122 ? 21.681 9.329 35.138 1.00 16.91 122 LYS A CA 1
ATOM 897 C C . LYS A 1 122 ? 22.850 9.237 34.135 1.00 17.33 122 LYS A C 1
ATOM 898 O O . LYS A 1 122 ? 23.814 8.458 34.354 1.00 18.87 122 LYS A O 1
ATOM 904 N N . GLU A 1 123 ? 22.729 9.974 33.038 1.00 17.58 123 GLU A N 1
ATOM 905 C CA . GLU A 1 123 ? 23.779 10.147 32.008 1.00 18.19 123 GLU A CA 1
ATOM 906 C C . GLU A 1 123 ? 23.957 8.981 31.029 1.00 17.39 123 GLU A C 1
ATOM 907 O O . GLU A 1 123 ? 25.007 8.848 30.369 1.00 18.42 123 GLU A O 1
ATOM 913 N N . LYS A 1 124 ? 22.982 8.104 30.955 1.00 16.51 124 LYS A N 1
ATOM 914 C CA . LYS A 1 124 ? 23.040 6.975 30.044 1.00 16.22 124 LYS A CA 1
ATOM 915 C C . LYS A 1 124 ? 23.238 7.443 28.618 1.00 14.33 124 LYS A C 1
ATOM 916 O O . LYS A 1 124 ? 22.568 8.367 28.134 1.00 13.61 124 LYS A O 1
ATOM 922 N N . GLY A 1 125 ? 24.087 6.715 27.911 1.00 14.22 125 GLY A N 1
ATOM 923 C CA . GLY A 1 125 ? 24.407 7.035 26.534 1.00 13.99 125 GLY A CA 1
ATOM 924 C C . GLY A 1 125 ? 23.350 6.485 25.614 1.00 11.83 125 GLY A C 1
ATOM 925 O O . GLY A 1 125 ? 23.099 5.285 25.617 1.00 13.64 125 GLY A O 1
ATOM 926 N N . ALA A 1 126 ? 22.728 7.357 24.816 1.00 11.63 126 ALA A N 1
ATOM 927 C CA . ALA A 1 126 ? 21.635 6.943 23.927 1.00 10.45 126 ALA A CA 1
ATOM 928 C C . ALA A 1 126 ? 21.432 7.930 22.789 1.00 9.94 126 ALA A C 1
ATOM 929 O O . ALA A 1 126 ? 21.748 9.090 22.914 1.00 9.55 126 ALA A O 1
ATOM 931 N N . ARG A 1 127 ? 20.865 7.421 21.702 1.00 8.63 127 ARG A N 1
ATOM 932 C CA . ARG A 1 127 ? 20.479 8.226 20.550 1.00 7.66 127 ARG A CA 1
ATOM 933 C C . ARG A 1 127 ? 18.968 8.411 20.483 1.00 7.67 127 ARG A C 1
ATOM 934 O O . ARG A 1 127 ? 18.503 9.446 20.014 1.00 7.32 127 ARG A O 1
ATOM 942 N N . TYR A 1 128 ? 18.207 7.404 20.877 1.00 7.96 128 TYR A N 1
ATOM 943 C CA . TYR A 1 128 ? 16.742 7.445 20.738 1.00 7.85 128 TYR A CA 1
ATOM 944 C C . TYR A 1 128 ? 16.046 7.311 22.089 1.00 8.57 128 TYR A C 1
ATOM 945 O O . TYR A 1 128 ? 16.484 6.534 22.916 1.00 8.76 128 TYR A O 1
ATOM 954 N N . ILE A 1 129 ? 14.948 8.043 22.273 1.00 8.87 129 ILE A N 1
ATOM 955 C CA . ILE A 1 129 ? 14.093 7.930 23.468 1.00 9.04 129 ILE A CA 1
ATOM 956 C C . ILE A 1 129 ? 12.683 7.669 22.970 1.00 8.97 129 ILE A C 1
ATOM 957 O O . ILE A 1 129 ? 12.103 8.472 22.237 1.00 7.94 129 ILE A O 1
ATOM 962 N N . LYS A 1 130 ? 12.191 6.482 23.277 1.00 8.57 130 LYS A N 1
ATOM 963 C CA . LYS A 1 130 ? 10.871 5.960 22.881 1.00 8.98 130 LYS A CA 1
ATOM 964 C C . LYS A 1 130 ? 9.942 5.931 24.080 1.00 8.32 130 LYS A C 1
ATOM 965 O O . LYS A 1 130 ? 10.326 5.486 25.163 1.00 9.21 130 LYS A O 1
ATOM 971 N N . VAL A 1 131 ? 8.726 6.419 23.866 1.00 7.00 131 VAL A N 1
ATOM 972 C CA . VAL A 1 131 ? 7.617 6.301 24.818 1.00 7.60 131 VAL A CA 1
ATOM 973 C C . VAL A 1 131 ? 6.631 5.303 24.221 1.00 7.65 131 VAL A C 1
ATOM 974 O O . VAL A 1 131 ? 6.152 5.487 23.100 1.00 7.42 131 VAL A O 1
ATOM 978 N N . LYS A 1 132 ? 6.413 4.176 24.920 1.00 7.75 132 LYS A N 1
ATOM 979 C CA . LYS A 1 132 ? 5.649 3.081 24.380 1.00 8.18 132 LYS A CA 1
ATOM 980 C C . LYS A 1 132 ? 4.575 2.709 25.381 1.00 7.35 132 LYS A C 1
ATOM 981 O O . LYS A 1 132 ? 4.866 2.287 26.487 1.00 8.38 132 LYS A O 1
ATOM 987 N N . LEU A 1 133 ? 3.329 2.867 24.991 1.00 8.07 133 LEU A N 1
ATOM 988 C CA . LEU A 1 133 ? 2.214 2.320 25.776 1.00 9.15 133 LEU A CA 1
ATOM 989 C C . LEU A 1 133 ? 2.279 0.785 25.793 1.00 9.15 133 LEU A C 1
ATOM 990 O O . LEU A 1 133 ? 2.632 0.189 24.790 1.00 9.83 133 LEU A O 1
ATOM 995 N N . LEU A 1 134 ? 1.965 0.170 26.932 1.00 9.90 134 LEU A N 1
ATOM 996 C CA . LEU A 1 134 ? 1.918 -1.287 26.997 1.00 9.22 134 LEU A CA 1
ATOM 997 C C . LEU A 1 134 ? 0.522 -1.870 26.888 1.00 10.19 134 LEU A C 1
ATOM 998 O O . LEU A 1 134 ? 0.382 -3.076 26.658 1.00 10.49 134 LEU A O 1
ATOM 1003 N N . THR A 1 135 ? -0.495 -1.029 27.000 1.00 10.65 135 THR A N 1
ATOM 1004 C CA . THR A 1 135 ? -1.839 -1.404 26.672 1.00 11.22 135 THR A CA 1
ATOM 1005 C C . THR A 1 135 ? -2.102 -1.133 25.216 1.00 12.07 135 THR A C 1
ATOM 1006 O O . THR A 1 135 ? -2.186 0.027 24.803 1.00 12.30 135 THR A O 1
ATOM 1010 N N . SER A 1 136 ? -2.236 -2.187 24.432 1.00 11.45 136 SER A N 1
ATOM 1011 C CA . SER A 1 136 ? -2.601 -2.087 23.011 1.00 12.21 136 SER A CA 1
ATOM 1012 C C . SER A 1 136 ? -4.000 -1.492 22.847 1.00 12.07 136 SER A C 1
ATOM 1013 O O . SER A 1 136 ? -4.846 -1.627 23.756 1.00 14.33 136 SER A O 1
ATOM 1016 N N . GLY A 1 137 ? -4.263 -0.895 21.677 1.00 10.71 137 GLY A N 1
ATOM 1017 C CA . GLY A 1 137 ? -5.561 -0.373 21.349 1.00 11.30 137 GLY A CA 1
ATOM 1018 C C . GLY A 1 137 ? -5.894 0.959 21.983 1.00 11.13 137 GLY A C 1
ATOM 1019 O O . GLY A 1 137 ? -7.090 1.353 22.025 1.00 13.61 137 GLY A O 1
ATOM 1020 N N . VAL A 1 138 ? -4.868 1.693 22.451 1.00 10.75 138 VAL A N 1
ATOM 1021 C CA . VAL A 1 138 ? -5.037 2.992 23.105 1.00 10.59 138 VAL A CA 1
ATOM 1022 C C . VAL A 1 138 ? -4.176 4.035 22.370 1.00 9.06 138 VAL A C 1
ATOM 1023 O O . VAL A 1 138 ? -2.972 3.829 22.198 1.00 9.88 138 VAL A O 1
ATOM 1027 N N . PRO A 1 139 ? -4.768 5.138 21.924 1.00 8.71 139 PRO A N 1
ATOM 1028 C CA . PRO A 1 139 ? -3.939 6.196 21.310 1.00 8.54 139 PRO A CA 1
ATOM 1029 C C . PRO A 1 139 ? -2.937 6.801 22.291 1.00 7.96 139 PRO A C 1
ATOM 1030 O O . PRO A 1 139 ? -3.233 7.036 23.483 1.00 8.55 139 PRO A O 1
ATOM 1034 N N . LEU A 1 140 ? -1.752 7.127 21.760 1.00 7.66 140 LEU A N 1
ATOM 1035 C CA . LEU A 1 140 ? -0.726 7.849 22.513 1.00 7.34 140 LEU A CA 1
ATOM 1036 C C . LEU A 1 140 ? -0.715 9.320 22.132 1.00 7.47 140 LEU A C 1
ATOM 1037 O O . LEU A 1 140 ? -0.567 9.667 20.965 1.00 7.72 140 LEU A O 1
ATOM 1042 N N . SER A 1 141 ? -0.896 10.140 23.151 1.00 7.01 141 SER A N 1
ATOM 1043 C CA . SER A 1 141 ? -0.825 11.590 23.001 1.00 6.86 141 SER A CA 1
ATOM 1044 C C . SER A 1 141 ? 0.117 12.228 24.021 1.00 7.26 141 SER A C 1
ATOM 1045 O O . SER A 1 141 ? -0.041 12.033 25.211 1.00 8.03 141 SER A O 1
ATOM 1048 N N . LEU A 1 142 ? 1.046 13.046 23.539 1.00 6.65 142 LEU A N 1
ATOM 1049 C CA . LEU A 1 142 ? 2.052 13.667 24.376 1.00 7.45 142 LEU A CA 1
ATOM 1050 C C . LEU A 1 142 ? 2.032 15.170 24.048 1.00 7.65 142 LEU A C 1
ATOM 1051 O O . LEU A 1 142 ? 2.096 15.564 22.863 1.00 8.37 142 LEU A O 1
ATOM 1056 N N . ALA A 1 143 ? 1.931 16.008 25.084 1.00 7.07 143 ALA A N 1
ATOM 1057 C CA . ALA A 1 143 ? 2.007 17.459 24.877 1.00 7.80 143 ALA A CA 1
ATOM 1058 C C . ALA A 1 143 ? 3.443 17.891 24.570 1.00 7.08 143 ALA A C 1
ATOM 1059 O O . ALA A 1 143 ? 3.662 18.788 23.754 1.00 7.78 143 ALA A O 1
ATOM 1061 N N . GLU A 1 144 ? 4.422 17.287 25.255 1.00 7.52 144 GLU A N 1
ATOM 1062 C CA . GLU A 1 144 ? 5.803 17.639 25.053 1.00 8.10 144 GLU A CA 1
ATOM 1063 C C . GLU A 1 144 ? 6.685 16.603 25.739 1.00 8.57 144 GLU A C 1
ATOM 1064 O O . GLU A 1 144 ? 6.311 16.083 26.782 1.00 7.59 144 GLU A O 1
ATOM 1070 N N . VAL A 1 145 ? 7.840 16.329 25.153 1.00 7.93 145 VAL A N 1
ATOM 1071 C CA . VAL A 1 145 ? 8.892 15.524 25.767 1.00 7.67 145 VAL A CA 1
ATOM 1072 C C . VAL A 1 145 ? 10.178 16.327 25.718 1.00 8.33 145 VAL A C 1
ATOM 1073 O O . VAL A 1 145 ? 10.635 16.674 24.658 1.00 8.98 145 VAL A O 1
ATOM 1077 N N . GLU A 1 146 ? 10.687 16.675 26.891 1.00 9.08 146 GLU A N 1
ATOM 1078 C CA . GLU A 1 146 ? 11.902 17.462 27.032 1.00 9.21 146 GLU A CA 1
ATOM 1079 C C . GLU A 1 146 ? 12.986 16.525 27.551 1.00 9.83 146 GLU A C 1
ATOM 1080 O O . GLU A 1 146 ? 12.740 15.711 28.448 1.00 9.74 146 GLU A O 1
ATOM 1086 N N . VAL A 1 147 ? 14.187 16.649 27.002 1.00 9.81 147 VAL A N 1
ATOM 1087 C CA . VAL A 1 147 ? 15.295 15.770 27.362 1.00 9.42 147 VAL A CA 1
ATOM 1088 C C . VAL A 1 147 ? 16.491 16.654 27.666 1.00 10.56 147 VAL A C 1
ATOM 1089 O O . VAL A 1 147 ? 16.831 17.530 26.856 1.00 11.49 147 VAL A O 1
ATOM 1093 N N . PHE A 1 148 ? 17.151 16.397 28.802 1.00 10.87 148 PHE A N 1
ATOM 1094 C CA . PHE A 1 148 ? 18.303 17.215 29.228 1.00 11.74 148 PHE A CA 1
ATOM 1095 C C . PHE A 1 148 ? 19.529 16.372 29.458 1.00 13.29 148 PHE A C 1
ATOM 1096 O O . PHE A 1 148 ? 19.422 15.189 29.776 1.00 14.41 148 PHE A O 1
ATOM 1104 N N . ARG A 1 149 ? 20.705 16.982 29.383 1.00 15.40 149 ARG A N 1
ATOM 1105 C CA . ARG A 1 149 ? 21.951 16.262 29.657 1.00 18.66 149 ARG A CA 1
ATOM 1106 C C . ARG A 1 149 ? 22.285 16.048 31.116 1.00 22.54 149 ARG A C 1
ATOM 1107 O O . ARG A 1 149 ? 23.220 15.289 31.425 1.00 26.01 149 ARG A O 1
ATOM 1115 N N . GLU A 1 150 ? 21.559 16.671 32.021 1.00 23.89 150 GLU A N 1
ATOM 1116 C CA . GLU A 1 150 ? 21.717 16.200 33.417 1.00 26.51 150 GLU A CA 1
ATOM 1117 C C . GLU A 1 150 ? 20.393 16.161 34.214 1.00 25.83 150 GLU A C 1
ATOM 1118 O O . GLU A 1 150 ? 19.379 16.567 33.526 1.00 21.22 150 GLU A O 1
ATOM 1124 N N . SER A 1 151 ? 20.440 15.673 35.428 1.00 25.56 151 SER A N 1
ATOM 1125 N N . ASN B 1 15 ? 8.053 -0.218 -11.584 1.00 29.38 15 ASN B N 1
ATOM 1126 C CA . ASN B 1 15 ? 6.719 0.345 -11.128 1.00 27.13 15 ASN B CA 1
ATOM 1127 C C . 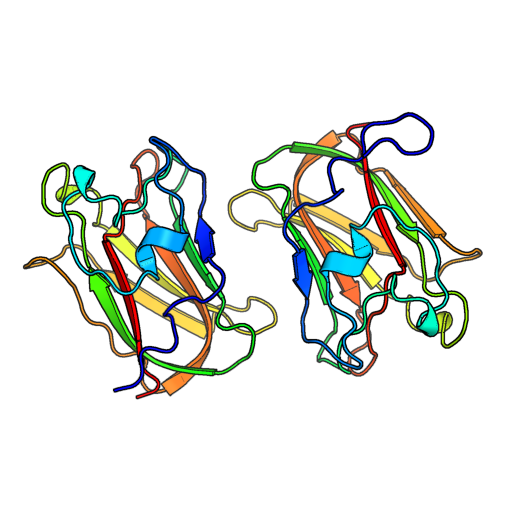ASN B 1 15 ? 6.869 1.575 -10.219 1.00 24.96 15 ASN B C 1
ATOM 1128 O O . ASN B 1 15 ? 7.736 2.429 -10.455 1.00 25.38 15 ASN B O 1
ATOM 1133 N N . LEU B 1 16 ? 6.034 1.702 -9.193 1.00 21.99 16 LEU B N 1
ATOM 1134 C CA . LEU B 1 16 ? 6.109 2.889 -8.344 1.00 19.18 16 LEU B CA 1
ATOM 1135 C C . LEU B 1 16 ? 7.188 2.679 -7.286 1.00 15.79 16 LEU B C 1
ATOM 1136 O O . LEU B 1 16 ? 7.057 1.789 -6.444 1.00 14.12 16 LEU B O 1
ATOM 1141 N N . ASN B 1 17 ? 8.202 3.532 -7.326 1.00 13.87 17 ASN B N 1
ATOM 1142 C CA . ASN B 1 17 ? 9.232 3.527 -6.279 1.00 12.06 17 ASN B CA 1
ATOM 1143 C C . ASN B 1 17 ? 8.684 4.227 -5.017 1.00 12.27 17 ASN B C 1
ATOM 1144 O O . ASN B 1 17 ? 8.590 5.454 -4.972 1.00 13.76 17 ASN B O 1
ATOM 1149 N N . ILE B 1 18 ? 8.318 3.431 -4.025 1.00 11.91 18 ILE B N 1
ATOM 1150 C CA . ILE B 1 18 ? 7.651 3.921 -2.818 1.00 11.33 18 ILE B CA 1
ATOM 1151 C C . ILE B 1 18 ? 8.657 4.431 -1.808 1.00 11.06 18 ILE B C 1
ATOM 1152 O O . ILE B 1 18 ? 8.264 5.051 -0.838 1.00 11.58 18 ILE B O 1
ATOM 1157 N N . ALA B 1 19 ? 9.939 4.210 -2.046 1.00 10.25 19 ALA B N 1
ATOM 1158 C CA . ALA B 1 19 ? 10.990 4.818 -1.229 1.00 9.51 19 ALA B CA 1
ATOM 1159 C C . ALA B 1 19 ? 11.278 6.283 -1.535 1.00 9.38 19 ALA B C 1
ATOM 1160 O O . ALA B 1 19 ? 11.815 6.996 -0.688 1.00 10.14 19 ALA B O 1
ATOM 1162 N N . TYR B 1 20 ? 10.978 6.715 -2.761 1.00 10.58 20 TYR B N 1
ATOM 1163 C CA . TYR B 1 20 ? 11.340 8.061 -3.202 1.00 10.61 20 TYR B CA 1
ATOM 1164 C C . TYR B 1 20 ? 10.744 9.076 -2.231 1.00 10.48 20 TYR B C 1
ATOM 1165 O O . TYR B 1 20 ? 9.523 8.989 -1.903 1.00 9.93 20 TYR B O 1
ATOM 1174 N N . ALA B 1 21 ? 11.600 10.004 -1.777 1.00 9.99 21 ALA B N 1
ATOM 1175 C CA . ALA B 1 21 ? 11.217 11.136 -0.934 1.00 9.05 21 ALA B CA 1
ATOM 1176 C C . ALA B 1 21 ? 10.675 10.752 0.463 1.00 10.55 21 ALA B C 1
ATOM 1177 O O . ALA B 1 21 ? 10.061 11.581 1.141 1.00 12.16 21 ALA B O 1
ATOM 1179 N N . LYS B 1 22 ? 10.876 9.492 0.876 1.00 9.71 22 LYS B N 1
ATOM 1180 C CA . LYS B 1 22 ? 10.454 9.052 2.207 1.00 9.79 22 LYS B CA 1
ATOM 1181 C C . LYS B 1 22 ? 11.498 9.476 3.249 1.00 9.37 22 LYS B C 1
ATOM 1182 O O . LYS B 1 22 ? 12.658 9.709 2.911 1.00 9.58 22 LYS B O 1
ATOM 1188 N N . PRO B 1 23 ? 11.111 9.561 4.532 1.00 8.47 23 PRO B N 1
ATOM 1189 C CA . PRO B 1 23 ? 12.079 9.853 5.584 1.00 9.02 23 PRO B CA 1
ATOM 1190 C C . PRO B 1 23 ? 13.185 8.786 5.638 1.00 8.44 23 PRO B C 1
ATOM 1191 O O . PRO B 1 23 ? 12.897 7.604 5.574 1.00 7.96 23 PRO B O 1
ATOM 1195 N N . THR B 1 24 ? 14.409 9.224 5.842 1.00 7.17 24 THR B N 1
ATOM 1196 C CA . THR B 1 24 ? 15.586 8.361 5.964 1.00 8.69 24 THR B CA 1
ATOM 1197 C C . THR B 1 24 ? 16.412 8.774 7.142 1.00 8.19 24 THR B C 1
ATOM 1198 O O . THR B 1 24 ? 16.358 9.922 7.575 1.00 9.05 24 THR B O 1
ATOM 1202 N N . THR B 1 25 ? 17.162 7.798 7.688 1.00 8.97 25 THR B N 1
ATOM 1203 C CA . THR B 1 25 ? 18.187 8.072 8.680 1.00 8.86 25 THR B CA 1
ATOM 1204 C C . THR B 1 25 ? 19.410 7.204 8.366 1.00 8.98 25 THR B C 1
ATOM 1205 O O . THR B 1 25 ? 19.365 6.291 7.554 1.00 9.15 25 THR B O 1
ATOM 1209 N N . GLN B 1 26 ? 20.508 7.526 9.004 1.00 9.31 26 GLN B N 1
ATOM 1210 C CA . GLN B 1 26 ? 21.694 6.708 8.908 1.00 8.73 26 GLN B CA 1
ATOM 1211 C C . GLN B 1 26 ? 22.509 6.833 10.197 1.00 8.23 26 GLN B C 1
ATOM 1212 O O . GLN B 1 26 ? 22.193 7.603 11.081 1.00 9.06 26 GLN B O 1
ATOM 1218 N N . SER B 1 27 ? 23.550 6.027 10.271 1.00 8.20 27 SER B N 1
ATOM 1219 C CA . SER B 1 27 ? 24.338 5.926 11.486 1.00 8.65 27 SER B CA 1
ATOM 1220 C C . SER B 1 27 ? 25.035 7.214 11.875 1.00 8.99 27 SER B C 1
ATOM 1221 O O . SER B 1 27 ? 25.223 7.452 13.082 1.00 9.60 27 SER B O 1
ATOM 1224 N N . SER B 1 28 ? 25.466 7.984 10.878 1.00 9.23 28 SER B N 1
ATOM 1225 C CA . SER B 1 28 ? 26.071 9.320 11.037 1.00 9.66 28 SER B CA 1
ATOM 1226 C C . SER B 1 28 ? 26.215 9.933 9.671 1.00 10.87 28 SER B C 1
ATOM 1227 O O . SER B 1 28 ? 25.919 9.262 8.693 1.00 11.09 28 SER B O 1
ATOM 1230 N N . VAL B 1 29 ? 26.702 11.173 9.607 1.00 11.43 29 VAL 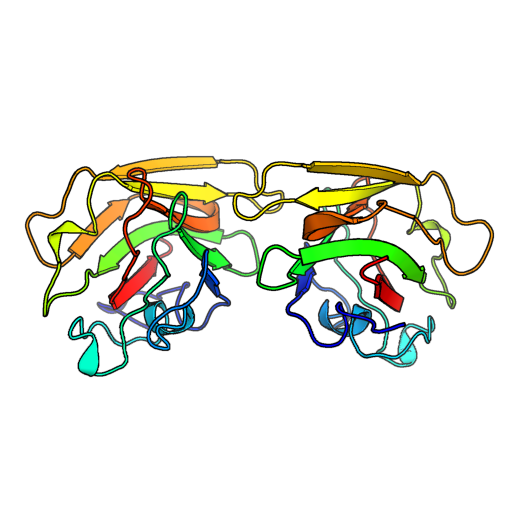B N 1
ATOM 1231 C CA A VAL B 1 29 ? 26.975 11.798 8.318 0.50 11.26 29 VAL B CA 1
ATOM 1232 C CA B VAL B 1 29 ? 26.966 11.838 8.328 0.50 11.84 29 VAL B CA 1
ATOM 1233 C C . VAL B 1 29 ? 28.408 12.322 8.278 1.00 12.06 29 VAL B C 1
ATOM 1234 O O . VAL B 1 29 ? 28.944 12.809 9.283 1.00 12.74 29 VAL B O 1
ATOM 1241 N N . ASP B 1 30 ? 29.008 12.186 7.108 1.00 12.48 30 ASP B N 1
ATOM 1242 C CA . ASP B 1 30 ? 30.305 12.775 6.790 1.00 13.24 30 ASP B CA 1
ATOM 1243 C C . ASP B 1 30 ? 30.226 13.322 5.377 1.00 13.26 30 ASP B C 1
ATOM 1244 O O . ASP B 1 30 ? 29.496 12.792 4.527 1.00 13.10 30 ASP B O 1
ATOM 1249 N N . TYR B 1 31 ? 31.012 14.367 5.114 1.00 14.05 31 TYR B N 1
ATOM 1250 C CA . TYR B 1 31 ? 31.094 15.001 3.801 1.00 13.69 31 TYR B CA 1
ATOM 1251 C C . TYR B 1 31 ? 29.738 15.490 3.321 1.00 12.80 31 TYR B C 1
ATOM 1252 O O . TYR B 1 31 ? 29.474 15.542 2.138 1.00 12.75 31 TYR B O 1
ATOM 1261 N N . ASN B 1 32 ? 28.867 15.841 4.268 1.00 12.39 32 ASN B N 1
ATOM 1262 C CA . ASN B 1 32 ? 27.516 16.294 3.930 1.00 13.28 32 ASN B CA 1
ATOM 1263 C C . ASN B 1 32 ? 26.671 15.270 3.172 1.00 12.65 32 ASN B C 1
ATOM 1264 O O . ASN B 1 32 ? 25.677 15.638 2.551 1.00 13.78 32 ASN B O 1
ATOM 1269 N N . GLY B 1 33 ? 27.035 13.984 3.253 1.00 11.66 33 GLY B N 1
ATOM 1270 C CA . GLY B 1 33 ? 26.309 12.945 2.519 1.00 11.79 33 GLY B CA 1
ATOM 1271 C C . GLY B 1 33 ? 25.037 12.486 3.259 1.00 11.34 33 GLY B C 1
ATOM 1272 O O . GLY B 1 33 ? 24.959 11.343 3.696 1.00 10.72 33 GLY B O 1
ATOM 1273 N N . ASP B 1 34 ? 24.073 13.376 3.374 1.00 11.62 34 ASP B N 1
ATOM 1274 C CA . ASP B 1 34 ? 22.850 13.131 4.137 1.00 12.27 34 ASP B CA 1
ATOM 1275 C C . ASP B 1 34 ? 22.079 11.934 3.581 1.00 10.91 34 ASP B C 1
ATOM 1276 O O . ASP B 1 34 ? 22.129 11.643 2.389 1.00 11.11 34 ASP B O 1
ATOM 1281 N N . PRO B 1 35 ? 21.351 11.212 4.445 1.00 9.97 35 PRO B N 1
ATOM 1282 C CA . PRO B 1 35 ? 20.684 9.986 4.040 1.00 9.58 35 PRO B CA 1
ATOM 1283 C C . PRO B 1 35 ? 19.612 10.177 2.967 1.00 10.60 35 PRO B C 1
ATOM 1284 O O . PRO B 1 35 ? 19.315 9.239 2.255 1.00 9.92 35 PRO B O 1
ATOM 1288 N N . ASN B 1 36 ? 19.031 11.369 2.880 1.00 11.10 36 ASN B N 1
ATOM 1289 C CA . ASN B 1 36 ? 18.024 11.632 1.870 1.00 11.57 36 ASN B CA 1
ATOM 1290 C C . ASN B 1 36 ? 18.547 11.517 0.454 1.00 10.16 36 ASN B C 1
ATOM 1291 O O . ASN B 1 36 ? 17.771 11.384 -0.497 1.00 11.20 36 ASN B O 1
ATOM 1296 N N . ARG B 1 37 ? 19.865 11.514 0.301 1.00 10.79 37 ARG B N 1
ATOM 1297 C CA . ARG B 1 37 ? 20.416 11.419 -1.044 1.00 10.70 37 ARG B CA 1
ATOM 1298 C C . ARG B 1 37 ? 20.144 10.054 -1.702 1.00 10.90 37 ARG B C 1
ATOM 1299 O O . ARG B 1 37 ? 20.182 9.959 -2.928 1.00 13.83 37 ARG B O 1
ATOM 1307 N N . ALA B 1 38 ? 19.832 9.012 -0.922 1.00 10.93 38 ALA B N 1
ATOM 1308 C CA . ALA B 1 38 ? 19.519 7.696 -1.476 1.00 9.77 38 ALA B CA 1
ATOM 1309 C C . ALA B 1 38 ? 18.042 7.548 -1.851 1.00 10.20 38 ALA B C 1
ATOM 1310 O O . ALA B 1 38 ? 17.649 6.517 -2.336 1.00 9.70 38 ALA B O 1
ATOM 1312 N N . VAL B 1 39 ? 17.241 8.592 -1.617 1.00 9.28 39 VAL B N 1
ATOM 1313 C CA . VAL B 1 39 ? 15.840 8.585 -2.038 1.00 9.78 39 VAL B CA 1
ATOM 1314 C C . VAL B 1 39 ? 15.479 9.862 -2.810 1.00 11.16 39 VAL B C 1
ATOM 1315 O O . VAL B 1 39 ? 14.310 10.270 -2.822 1.00 10.55 39 VAL B O 1
ATOM 1319 N N . ASP B 1 40 ? 16.463 10.436 -3.497 1.00 11.86 40 ASP B N 1
ATOM 1320 C CA . ASP B 1 40 ? 16.248 11.666 -4.263 1.00 11.94 40 ASP B CA 1
ATOM 1321 C C . ASP B 1 40 ? 15.870 11.424 -5.719 1.00 12.61 40 ASP B C 1
ATOM 1322 O O . ASP B 1 40 ? 15.699 12.362 -6.495 1.00 14.88 40 ASP B O 1
ATOM 1327 N N . GLY B 1 41 ? 15.700 10.185 -6.117 1.00 13.13 41 GLY B N 1
ATOM 1328 C CA . GLY B 1 41 ? 15.291 9.908 -7.474 1.00 14.41 41 GLY B CA 1
ATOM 1329 C C . GLY B 1 41 ? 16.419 9.842 -8.471 1.00 14.67 41 GLY B C 1
ATOM 1330 O O . GLY B 1 41 ? 16.149 9.566 -9.646 1.00 16.12 41 GLY B O 1
ATOM 1331 N N . ASN B 1 42 ? 17.647 10.100 -8.019 1.00 14.45 42 ASN B N 1
ATOM 1332 C CA . ASN B 1 42 ? 18.858 10.183 -8.858 1.00 14.69 42 ASN B CA 1
ATOM 1333 C C . ASN B 1 42 ? 19.782 9.018 -8.532 1.00 15.26 42 ASN B C 1
ATOM 1334 O O . ASN B 1 42 ? 20.298 8.914 -7.398 1.00 13.81 42 ASN B O 1
ATOM 1339 N N . ARG B 1 43 ? 19.983 8.145 -9.521 1.00 14.90 43 ARG B N 1
ATOM 1340 C CA . ARG B 1 43 ? 20.830 6.971 -9.415 1.00 15.82 43 ARG B CA 1
ATOM 1341 C C . ARG B 1 43 ? 22.328 7.254 -9.615 1.00 15.40 43 ARG B C 1
ATOM 1342 O O . ARG B 1 43 ? 23.135 6.299 -9.507 1.00 15.76 43 ARG B O 1
ATOM 1350 N N . ASN B 1 44 ? 22.695 8.502 -9.942 1.00 14.45 44 ASN B N 1
ATOM 1351 C CA . ASN B 1 44 ? 24.122 8.874 -10.116 1.00 13.57 44 ASN B CA 1
ATOM 1352 C C . ASN B 1 44 ? 24.956 8.403 -8.923 1.00 15.63 44 ASN B C 1
ATOM 1353 O O . ASN B 1 44 ? 24.623 8.788 -7.802 1.00 16.52 44 ASN B O 1
ATOM 1358 N N . GLY B 1 45 ? 26.015 7.639 -9.178 1.00 16.48 45 GLY B N 1
ATOM 1359 C CA . GLY B 1 45 ? 26.906 7.088 -8.158 1.00 17.89 45 GLY B CA 1
ATOM 1360 C C . GLY B 1 45 ? 28.151 7.923 -7.892 1.00 18.64 45 GLY B C 1
ATOM 1361 O O . GLY B 1 45 ? 28.968 7.594 -7.038 1.00 18.41 45 GLY B O 1
ATOM 1362 N N . ASN B 1 46 ? 28.296 9.028 -8.610 1.00 19.01 46 ASN B N 1
ATOM 1363 C CA . ASN B 1 46 ? 29.434 9.901 -8.421 1.00 21.65 46 ASN B CA 1
ATOM 1364 C C . ASN B 1 46 ? 29.173 10.779 -7.224 1.00 21.92 46 ASN B C 1
ATOM 1365 O O . ASN B 1 46 ? 28.278 11.610 -7.221 1.00 21.95 46 ASN B O 1
ATOM 1370 N N . PHE B 1 47 ? 29.979 10.604 -6.191 1.00 23.96 47 PHE B N 1
ATOM 1371 C CA . PHE B 1 47 ? 29.786 11.398 -4.991 1.00 25.20 47 PHE B CA 1
ATOM 1372 C C . PHE B 1 47 ? 29.680 12.912 -5.218 1.00 26.72 47 PHE B C 1
ATOM 1373 O O . PHE B 1 47 ? 28.879 13.551 -4.553 1.00 26.74 47 PHE B O 1
ATOM 1381 N N . ASN B 1 48 ? 30.443 13.494 -6.171 1.00 28.43 48 ASN B N 1
ATOM 1382 C CA . ASN B 1 48 ? 30.432 14.960 -6.428 1.00 29.63 48 ASN B CA 1
ATOM 1383 C C . ASN B 1 48 ? 29.128 15.508 -7.056 1.00 29.51 48 ASN B C 1
ATOM 1384 O O . ASN B 1 48 ? 28.919 16.742 -7.110 1.00 30.39 48 ASN B O 1
ATOM 1389 N N . SER B 1 49 ? 28.259 14.618 -7.533 1.00 28.15 49 SER B N 1
ATOM 1390 C CA . SER B 1 49 ? 26.929 15.011 -7.997 1.00 27.55 49 SER B CA 1
ATOM 1391 C C . SER B 1 49 ? 25.977 15.364 -6.868 1.00 26.34 49 SER B C 1
ATOM 1392 O O . SER B 1 49 ? 24.953 16.037 -7.078 1.00 26.57 49 SER B O 1
ATOM 1395 N N . GLY B 1 50 ? 26.285 14.865 -5.664 1.00 24.31 50 GLY B N 1
ATOM 1396 C CA . GLY B 1 50 ? 25.491 15.184 -4.503 1.00 22.35 50 GLY B CA 1
ATOM 1397 C C . GLY B 1 50 ? 24.368 14.177 -4.342 1.00 19.67 50 GLY B C 1
ATOM 1398 O O . GLY B 1 50 ? 23.460 14.403 -3.531 1.00 18.80 50 GLY B O 1
ATOM 1399 N N . SER B 1 51 ? 24.406 13.077 -5.086 1.00 17.84 51 SER B N 1
ATOM 1400 C CA . SER B 1 51 ? 23.311 12.126 -5.038 1.00 16.37 51 SER B CA 1
ATOM 1401 C C . SER B 1 51 ? 23.618 10.911 -4.179 1.00 15.51 51 SER B C 1
ATOM 1402 O O . SER B 1 51 ? 22.839 10.003 -4.210 1.00 15.96 51 SER B O 1
ATOM 1405 N N . VAL B 1 52 ? 24.781 10.850 -3.536 1.00 14.49 52 VAL B N 1
ATOM 1406 C CA . VAL B 1 52 ? 25.238 9.674 -2.801 1.00 14.20 52 VAL B CA 1
ATOM 1407 C C . VAL B 1 52 ? 25.410 10.006 -1.316 1.00 13.07 52 VAL B C 1
ATOM 1408 O O . VAL B 1 52 ? 25.949 11.061 -0.918 1.00 13.04 52 VAL B O 1
ATOM 1412 N N . THR B 1 53 ? 24.934 9.090 -0.473 1.00 12.15 53 THR B N 1
ATOM 1413 C CA . THR B 1 53 ? 25.062 9.285 0.979 1.00 11.52 53 THR B CA 1
ATOM 1414 C C . THR B 1 53 ? 26.480 8.961 1.449 1.00 11.23 53 THR B C 1
ATOM 1415 O O . THR B 1 53 ? 27.295 8.374 0.709 1.00 12.63 53 THR B O 1
ATOM 1419 N N . HIS B 1 54 ? 26.757 9.301 2.700 1.00 11.20 54 HIS B N 1
ATOM 1420 C CA . HIS B 1 54 ? 28.045 8.988 3.277 1.00 11.36 54 HIS B CA 1
ATOM 1421 C C . HIS B 1 54 ? 27.952 9.109 4.800 1.00 10.44 54 HIS B C 1
ATOM 1422 O O . HIS B 1 54 ? 27.582 10.166 5.322 1.00 11.23 54 HIS B O 1
ATOM 1429 N N . THR B 1 55 ? 28.336 8.038 5.496 1.00 10.93 55 THR B N 1
ATOM 1430 C CA . THR B 1 55 ? 28.493 8.068 6.951 1.00 11.29 55 THR B CA 1
ATOM 1431 C C . THR B 1 55 ? 29.942 8.199 7.356 1.00 11.75 55 THR B C 1
ATOM 1432 O O . THR B 1 55 ? 30.858 8.080 6.512 1.00 12.20 55 THR B O 1
ATOM 1436 N N . ARG B 1 56 ? 30.145 8.361 8.661 1.00 11.86 56 ARG B N 1
ATOM 1437 C CA . ARG B 1 56 ? 31.451 8.134 9.263 1.00 12.92 56 ARG B CA 1
ATOM 1438 C C . ARG B 1 56 ? 31.760 6.636 9.275 1.00 12.61 56 ARG B C 1
ATOM 1439 O O . ARG B 1 56 ? 30.934 5.831 8.896 1.00 13.18 56 ARG B O 1
ATOM 1447 N N . ALA B 1 57 ? 32.977 6.289 9.687 1.00 13.01 57 ALA B N 1
ATOM 1448 C CA . ALA B 1 57 ? 33.422 4.906 9.841 1.00 13.57 57 ALA B CA 1
ATOM 1449 C C . ALA B 1 57 ? 32.857 4.304 11.126 1.00 13.86 57 ALA B C 1
ATOM 1450 O O . ALA B 1 57 ? 33.557 4.129 12.140 1.00 16.33 57 ALA B O 1
ATOM 1452 N N . ASP B 1 58 ? 31.571 3.964 11.087 1.00 13.23 58 ASP B N 1
ATOM 1453 C CA . ASP B 1 58 ? 30.821 3.572 12.279 1.00 13.40 58 ASP B CA 1
ATOM 1454 C C . ASP B 1 58 ? 30.958 2.085 12.631 1.00 14.63 58 ASP B C 1
ATOM 1455 O O . ASP B 1 58 ? 31.643 1.334 11.963 1.00 14.32 58 ASP B O 1
ATOM 1460 N N . ASN B 1 59 ? 30.280 1.686 13.712 1.00 14.47 59 ASN B N 1
ATOM 1461 C CA A ASN B 1 59 ? 30.450 0.339 14.284 0.50 15.77 59 ASN B CA 1
ATOM 1462 C CA B ASN B 1 59 ? 30.429 0.400 14.367 0.50 14.62 59 ASN B CA 1
ATOM 1463 C C . ASN B 1 59 ? 29.089 -0.319 14.539 1.00 15.36 59 ASN B C 1
ATOM 1464 O O . ASN B 1 59 ? 28.623 -0.470 15.672 1.00 15.20 59 ASN B O 1
ATOM 1473 N N . PRO B 1 60 ? 28.429 -0.753 13.473 1.00 13.80 60 PRO B N 1
ATOM 1474 C CA . PRO B 1 60 ? 28.792 -0.550 12.081 1.00 13.05 60 PRO B CA 1
ATOM 1475 C C . PRO B 1 60 ? 27.977 0.599 11.444 1.00 12.32 60 PRO B C 1
ATOM 1476 O O . PRO B 1 60 ? 27.067 1.174 12.034 1.00 11.85 60 PRO B O 1
ATOM 1480 N N . SER B 1 61 ? 28.322 0.914 10.217 1.00 10.75 61 SER B N 1
ATOM 1481 C CA . SER B 1 61 ? 27.559 1.872 9.421 1.00 10.52 61 SER B CA 1
ATOM 1482 C C . SER B 1 61 ? 26.273 1.268 8.882 1.00 9.74 61 SER B C 1
ATOM 1483 O O . SER B 1 61 ? 26.205 0.092 8.542 1.00 10.00 61 SER B O 1
ATOM 1486 N N . TRP B 1 62 ? 25.225 2.073 8.874 1.00 9.07 62 TRP B N 1
ATOM 1487 C CA . TRP B 1 62 ? 23.920 1.626 8.398 1.00 8.93 62 TRP B CA 1
ATOM 1488 C C . TRP B 1 62 ? 23.148 2.808 7.876 1.00 7.42 62 TRP B C 1
ATOM 1489 O O . TRP B 1 62 ? 23.442 3.961 8.192 1.00 8.63 62 TRP B O 1
ATOM 1500 N N . TRP B 1 63 ? 22.110 2.501 7.112 1.00 7.99 63 TRP 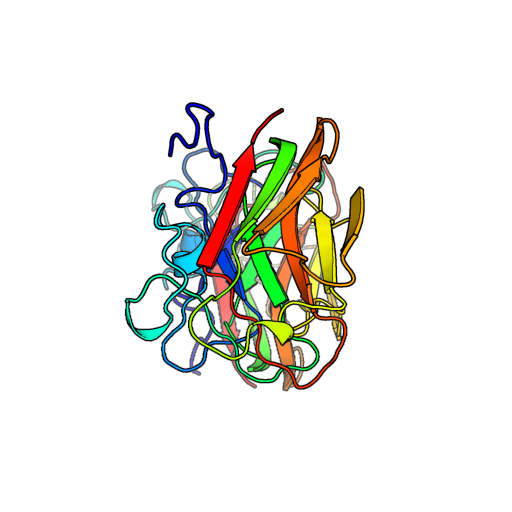B N 1
ATOM 1501 C CA . TRP B 1 63 ? 21.187 3.472 6.526 1.00 8.22 63 TRP B CA 1
ATOM 1502 C C . TRP B 1 63 ? 19.795 2.850 6.547 1.00 7.81 63 TRP B C 1
ATOM 1503 O O . TRP B 1 63 ? 19.667 1.635 6.461 1.00 7.73 63 TRP B O 1
ATOM 1514 N N . GLU B 1 64 ? 18.736 3.662 6.683 1.00 7.82 64 GLU B N 1
ATOM 1515 C CA . GLU B 1 64 ? 17.390 3.140 6.745 1.00 8.66 64 GLU B CA 1
ATOM 1516 C C . GLU B 1 64 ? 16.385 4.090 6.138 1.00 7.60 64 GLU B C 1
ATOM 1517 O O . GLU B 1 64 ? 16.461 5.294 6.302 1.00 8.86 64 GLU B O 1
ATOM 1523 N N . VAL B 1 65 ? 15.408 3.517 5.442 1.00 8.24 65 VAL B N 1
ATOM 1524 C CA . VAL B 1 65 ? 14.215 4.250 4.983 1.00 8.22 65 VAL B CA 1
ATOM 1525 C C . VAL B 1 65 ? 12.972 3.796 5.747 1.00 8.24 65 VAL B C 1
ATOM 1526 O O . VAL B 1 65 ? 12.830 2.628 6.103 1.00 9.16 65 VAL B O 1
ATOM 1530 N N . ASP B 1 66 ? 12.137 4.771 6.034 1.00 8.09 66 ASP B N 1
ATOM 1531 C CA . ASP B 1 66 ? 10.869 4.589 6.760 1.00 8.27 66 ASP B CA 1
ATOM 1532 C C . ASP B 1 66 ? 9.731 4.858 5.791 1.00 9.53 66 ASP B C 1
ATOM 1533 O O . ASP B 1 66 ? 9.541 5.950 5.299 1.00 10.28 66 ASP B O 1
ATOM 1538 N N . LEU B 1 67 ? 8.942 3.836 5.518 1.00 10.04 67 LEU B N 1
ATOM 1539 C CA . LEU B 1 67 ? 7.827 3.961 4.582 1.00 9.90 67 LEU B CA 1
ATOM 1540 C C . LEU B 1 67 ? 6.581 4.596 5.222 1.00 12.03 67 LEU B C 1
ATOM 1541 O O . LEU B 1 67 ? 5.563 4.791 4.550 1.00 14.28 67 LEU B O 1
ATOM 1546 N N . LYS B 1 68 ? 6.685 4.837 6.524 1.00 11.63 68 LYS B N 1
ATOM 1547 C CA . LYS B 1 68 ? 5.735 5.609 7.347 1.00 13.59 68 LYS B CA 1
ATOM 1548 C C . LYS B 1 68 ? 4.590 4.760 7.889 1.00 13.27 68 LYS B C 1
ATOM 1549 O O . LYS B 1 68 ? 3.913 5.119 8.886 1.00 13.68 68 LYS B O 1
ATOM 1555 N N . LYS B 1 69 ? 4.389 3.625 7.242 1.00 12.42 69 LYS B N 1
ATOM 1556 C CA . LYS B 1 69 ? 3.353 2.676 7.621 1.00 12.43 69 LYS B CA 1
ATOM 1557 C C . LYS B 1 69 ? 3.736 1.305 7.113 1.00 11.24 69 LYS B C 1
ATOM 1558 O O . LYS B 1 69 ? 4.643 1.171 6.288 1.00 11.99 69 LYS B O 1
ATOM 1564 N N . MET B 1 70 ? 3.110 0.273 7.658 1.00 11.69 70 MET B N 1
ATOM 1565 C CA . MET B 1 70 ? 3.282 -1.059 7.103 1.00 12.26 70 MET B CA 1
ATOM 1566 C C . MET B 1 70 ? 2.850 -1.059 5.649 1.00 13.31 70 MET B C 1
ATOM 1567 O O . MET B 1 70 ? 1.770 -0.525 5.279 1.00 14.83 70 MET B O 1
ATOM 1572 N N . ASP B 1 71 ? 3.710 -1.622 4.816 1.00 12.34 71 ASP B N 1
ATOM 1573 C CA . ASP B 1 71 ? 3.513 -1.627 3.384 1.00 12.30 71 ASP B CA 1
ATOM 1574 C C . ASP B 1 71 ? 3.966 -3.028 2.947 1.00 12.68 71 ASP B C 1
ATOM 1575 O O . ASP B 1 71 ? 4.161 -3.893 3.796 1.00 15.31 71 ASP B O 1
ATOM 1580 N N . LYS B 1 72 ? 4.022 -3.280 1.646 1.00 13.87 72 LYS B N 1
ATOM 1581 C CA . LYS B 1 72 ? 4.411 -4.591 1.125 1.00 15.09 72 LYS B CA 1
ATOM 1582 C C . LYS B 1 72 ? 5.641 -4.376 0.275 1.00 14.65 72 LYS B C 1
ATOM 1583 O O . LYS B 1 72 ? 5.655 -3.492 -0.572 1.00 16.23 72 LYS B O 1
ATOM 1589 N N . VAL B 1 73 ? 6.680 -5.183 0.515 1.00 12.83 73 VAL B N 1
ATOM 1590 C CA . VAL B 1 73 ? 7.990 -4.964 -0.110 1.00 13.13 73 VAL B CA 1
ATOM 1591 C C . VAL B 1 73 ? 8.311 -6.098 -1.096 1.00 12.97 73 VAL B C 1
ATOM 1592 O O . VAL B 1 73 ? 8.377 -7.274 -0.707 1.00 14.31 73 VAL B O 1
ATOM 1596 N N . GLY B 1 74 ? 8.357 -5.736 -2.368 1.00 12.64 74 GLY B N 1
ATOM 1597 C CA . GLY B 1 74 ? 8.783 -6.642 -3.426 1.00 12.43 74 GLY B CA 1
ATOM 1598 C C . GLY B 1 74 ? 10.242 -6.434 -3.756 1.00 13.06 74 GLY B C 1
ATOM 1599 O O . GLY B 1 74 ? 11.125 -6.691 -2.946 1.00 13.29 74 GLY B O 1
ATOM 1600 N N . LEU B 1 75 ? 10.517 -5.956 -4.950 1.00 13.47 75 LEU B N 1
ATOM 1601 C CA . LEU B 1 75 ? 11.876 -5.635 -5.377 1.00 14.89 75 LEU B CA 1
ATOM 1602 C C . LEU B 1 75 ? 12.473 -4.443 -4.634 1.00 13.95 75 LEU B C 1
ATOM 1603 O O . LEU B 1 75 ? 11.847 -3.382 -4.543 1.00 14.45 75 LEU B O 1
ATOM 1608 N N . VAL B 1 76 ? 13.702 -4.597 -4.147 1.00 13.33 76 VAL B N 1
ATOM 1609 C CA . VAL B 1 76 ? 14.509 -3.553 -3.558 1.00 12.78 76 VAL B CA 1
ATOM 1610 C C . VAL B 1 76 ? 15.793 -3.468 -4.366 1.00 11.89 76 VAL B C 1
ATOM 1611 O O . VAL B 1 76 ? 16.517 -4.489 -4.517 1.00 12.63 76 VAL B O 1
ATOM 1615 N N . LYS B 1 77 ? 16.087 -2.305 -4.915 1.00 11.64 77 LYS B N 1
ATOM 1616 C CA . LYS B 1 77 ? 17.249 -2.103 -5.748 1.00 11.66 77 LYS B CA 1
ATOM 1617 C C . LYS B 1 77 ? 18.192 -1.162 -5.031 1.00 12.54 77 LYS B C 1
ATOM 1618 O O . LYS B 1 77 ? 17.808 -0.029 -4.684 1.00 13.36 77 LYS B O 1
ATOM 1624 N N . ILE B 1 78 ? 19.433 -1.622 -4.793 1.00 11.89 78 ILE B N 1
ATOM 1625 C CA . ILE B 1 78 ? 20.441 -0.865 -4.069 1.00 12.68 78 ILE B CA 1
ATOM 1626 C C . ILE B 1 78 ? 21.564 -0.492 -5.019 1.00 11.76 78 ILE B C 1
ATOM 1627 O O . ILE B 1 78 ? 22.218 -1.364 -5.545 1.00 13.08 78 ILE B O 1
ATOM 1632 N N . TYR B 1 79 ? 21.809 0.788 -5.188 1.00 12.18 79 TYR B N 1
ATOM 1633 C CA . TYR B 1 79 ? 22.776 1.335 -6.140 1.00 12.60 79 TYR B CA 1
ATOM 1634 C C . TYR B 1 79 ? 23.986 1.847 -5.383 1.00 13.38 79 TYR B C 1
ATOM 1635 O O . TYR B 1 79 ? 23.858 2.574 -4.412 1.00 12.61 79 TYR B O 1
ATOM 1644 N N . ASN B 1 80 ? 25.165 1.396 -5.807 1.00 14.19 80 ASN B N 1
ATOM 1645 C CA . ASN B 1 80 ? 26.419 1.719 -5.169 1.00 15.72 80 ASN B CA 1
ATOM 1646 C C . ASN B 1 80 ? 26.965 3.066 -5.611 1.00 16.18 80 ASN B C 1
ATOM 1647 O O . ASN B 1 80 ? 26.620 3.610 -6.696 1.00 16.69 80 ASN B O 1
ATOM 1652 N N . ARG B 1 81 ? 27.822 3.631 -4.779 1.00 17.65 81 ARG B N 1
ATOM 1653 C CA . ARG B 1 81 ? 28.786 4.626 -5.195 1.00 18.03 81 ARG B CA 1
ATOM 1654 C C . ARG B 1 81 ? 29.623 4.034 -6.344 1.00 18.32 81 ARG B C 1
ATOM 1655 O O . ARG B 1 81 ? 29.918 2.847 -6.340 1.00 16.50 81 ARG B O 1
ATOM 1663 N N . THR B 1 82 ? 29.952 4.855 -7.343 1.00 19.22 82 THR B N 1
ATOM 1664 C CA . THR B 1 82 ? 30.678 4.387 -8.548 1.00 21.02 82 THR B CA 1
ATOM 1665 C C . THR B 1 82 ? 32.055 4.996 -8.766 1.00 21.76 82 THR B C 1
ATOM 1666 O O . THR B 1 82 ? 32.866 4.360 -9.467 1.00 22.39 82 THR B O 1
ATOM 1670 N N . ASP B 1 83 ? 32.320 6.194 -8.235 1.00 21.94 83 ASP B N 1
ATOM 1671 C CA . ASP B 1 83 ? 33.568 6.933 -8.552 1.00 22.62 83 ASP B CA 1
ATOM 1672 C C . ASP B 1 83 ? 34.801 6.508 -7.771 1.00 22.98 83 ASP B C 1
ATOM 1673 O O . ASP B 1 83 ? 35.939 6.774 -8.203 1.00 24.49 83 ASP B O 1
ATOM 1678 N N . ALA B 1 84 ? 34.589 5.888 -6.619 1.00 23.06 84 ALA B N 1
ATOM 1679 C CA . ALA B 1 84 ? 35.681 5.526 -5.735 1.00 22.38 84 ALA B CA 1
ATOM 1680 C C . ALA B 1 84 ? 35.141 4.699 -4.555 1.00 22.58 84 ALA B C 1
ATOM 1681 O O . ALA B 1 84 ? 33.942 4.739 -4.233 1.00 22.70 84 ALA B O 1
ATOM 1683 N N . GLU B 1 85 ? 36.047 3.970 -3.912 1.00 22.80 85 GLU B N 1
ATOM 1684 C CA . GLU B 1 85 ? 35.740 3.172 -2.722 1.00 22.37 85 GLU B CA 1
ATOM 1685 C 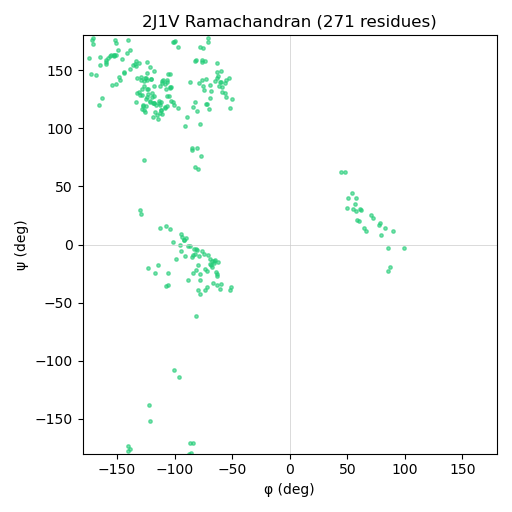C . GLU B 1 85 ? 34.531 2.248 -2.901 1.00 21.85 85 GLU B C 1
ATOM 1686 O O . GLU B 1 85 ? 33.738 2.084 -1.987 1.00 21.07 85 GLU B O 1
ATOM 1692 N N . THR B 1 86 ? 34.394 1.619 -4.056 1.00 21.32 86 THR B N 1
ATOM 1693 C CA . THR B 1 86 ? 33.193 0.839 -4.371 1.00 21.25 86 THR B CA 1
ATOM 1694 C C . THR B 1 86 ? 33.103 -0.455 -3.589 1.00 21.01 86 THR B C 1
ATOM 1695 O O . THR B 1 86 ? 32.019 -0.968 -3.366 1.00 20.43 86 THR B O 1
ATOM 1699 N N . GLN B 1 87 ? 34.247 -0.954 -3.111 1.00 19.76 87 GLN B N 1
ATOM 1700 C CA . GLN B 1 87 ? 34.294 -2.157 -2.267 1.00 19.83 87 GLN B CA 1
ATOM 1701 C C . GLN B 1 87 ? 33.625 -2.002 -0.888 1.00 18.74 87 GLN B C 1
ATOM 1702 O O . GLN B 1 87 ? 33.388 -3.008 -0.212 1.00 18.99 87 GLN B O 1
ATOM 1708 N N . ARG B 1 88 ? 33.378 -0.757 -0.469 1.00 17.74 88 ARG B N 1
ATOM 1709 C CA . ARG B 1 88 ? 32.762 -0.502 0.850 1.00 16.66 88 ARG B CA 1
ATOM 1710 C C . ARG B 1 88 ? 31.375 -1.139 0.950 1.00 16.61 88 ARG B C 1
ATOM 1711 O O . ARG B 1 88 ? 31.004 -1.632 1.989 1.00 15.90 88 ARG B O 1
ATOM 1719 N N . LEU B 1 89 ? 30.612 -1.092 -0.134 1.00 15.95 89 LEU B N 1
ATOM 1720 C CA . LEU B 1 89 ? 29.312 -1.769 -0.168 1.00 15.25 89 LEU B CA 1
ATOM 1721 C C . LEU B 1 89 ? 29.491 -3.250 -0.452 1.00 15.50 89 LEU B C 1
ATOM 1722 O O . LEU B 1 89 ? 29.373 -3.718 -1.598 1.00 16.50 89 LEU B O 1
ATOM 1727 N N . SER B 1 90 ? 29.787 -3.985 0.615 1.00 15.19 90 SER B N 1
ATOM 1728 C CA . SER B 1 90 ? 30.027 -5.421 0.585 1.00 14.47 90 SER B CA 1
ATOM 1729 C C . SER B 1 90 ? 29.777 -5.970 1.983 1.00 14.00 90 SER B C 1
ATOM 1730 O O . SER B 1 90 ? 29.788 -5.212 2.929 1.00 15.36 90 SER B O 1
ATOM 1733 N N . ASN B 1 91 ? 29.546 -7.271 2.085 1.00 14.13 91 ASN B N 1
ATOM 1734 C CA . ASN B 1 91 ? 29.309 -7.968 3.333 1.00 14.42 91 ASN B CA 1
ATOM 1735 C C . ASN B 1 91 ? 28.282 -7.244 4.160 1.00 14.50 91 ASN B C 1
ATOM 1736 O O . ASN B 1 91 ? 28.586 -6.694 5.214 1.00 13.65 91 ASN B O 1
ATOM 1741 N N . PHE B 1 92 ? 27.078 -7.166 3.592 1.00 14.00 92 PHE B N 1
ATOM 1742 C CA . PHE B 1 92 ? 26.013 -6.368 4.229 1.00 13.38 92 PHE B CA 1
ATOM 1743 C C . PHE B 1 92 ? 24.688 -7.091 4.261 1.00 12.89 92 PHE B C 1
ATOM 1744 O O . PHE B 1 92 ? 24.429 -7.973 3.459 1.00 13.07 92 PHE B O 1
ATOM 1752 N N . ASP B 1 93 ? 23.833 -6.717 5.216 1.00 12.26 93 ASP B N 1
ATOM 1753 C CA . ASP B 1 93 ? 22.479 -7.205 5.327 1.00 13.11 93 ASP B CA 1
ATOM 1754 C C . ASP B 1 93 ? 21.486 -6.116 4.880 1.00 12.39 93 ASP B C 1
ATOM 1755 O O . ASP B 1 93 ? 21.709 -4.934 5.078 1.00 12.19 93 ASP B O 1
ATOM 1760 N N . VAL B 1 94 ? 20.391 -6.565 4.292 1.00 12.14 94 VAL B N 1
ATOM 1761 C CA . VAL B 1 94 ? 19.250 -5.721 4.024 1.00 11.69 94 VAL B CA 1
ATOM 1762 C C . VAL B 1 94 ? 18.131 -6.347 4.827 1.00 11.57 94 VAL B C 1
ATOM 1763 O O . VAL B 1 94 ? 17.748 -7.493 4.614 1.00 12.45 94 VAL B O 1
ATOM 1767 N N . ILE B 1 95 ? 17.549 -5.559 5.737 1.00 11.39 95 ILE B N 1
ATOM 1768 C CA . ILE B 1 95 ? 16.704 -6.071 6.780 1.00 10.63 95 ILE B CA 1
ATOM 1769 C C . ILE B 1 95 ? 15.380 -5.286 6.748 1.00 9.80 95 ILE B C 1
ATOM 1770 O O . ILE B 1 95 ? 15.354 -4.073 6.640 1.00 9.48 95 ILE B O 1
ATOM 1775 N N . LEU B 1 96 ? 14.281 -6.013 6.830 1.00 9.94 96 LEU B N 1
ATOM 1776 C CA . LEU B 1 96 ? 12.942 -5.466 6.920 1.00 9.83 96 LEU B CA 1
ATOM 1777 C C . LEU B 1 96 ? 12.432 -5.555 8.339 1.00 10.24 96 LEU B C 1
ATOM 1778 O O . LEU B 1 96 ? 12.549 -6.595 8.944 1.00 9.82 96 LEU B O 1
ATOM 1783 N N . TYR B 1 97 ? 11.820 -4.470 8.818 1.00 9.38 97 TYR B N 1
ATOM 1784 C CA . TYR B 1 97 ? 11.231 -4.359 10.138 1.00 10.62 97 TYR B CA 1
ATOM 1785 C C . TYR B 1 97 ? 9.783 -3.914 10.074 1.00 8.97 97 TYR B C 1
ATOM 1786 O O . TYR B 1 97 ? 9.395 -3.163 9.197 1.00 9.46 97 TYR B O 1
ATOM 1795 N N . ASP B 1 98 ? 8.984 -4.456 10.966 1.00 10.09 98 ASP B N 1
ATOM 1796 C CA . ASP B 1 98 ? 7.573 -4.072 11.103 1.00 9.25 98 ASP B CA 1
ATOM 1797 C C . ASP B 1 98 ? 7.390 -2.810 11.981 1.00 9.75 98 ASP B C 1
ATOM 1798 O O . ASP B 1 98 ? 8.358 -2.102 12.271 1.00 9.49 98 ASP B O 1
ATOM 1803 N N . ASN B 1 99 ? 6.146 -2.493 12.313 1.00 9.32 99 ASN B N 1
ATOM 1804 C CA . ASN B 1 99 ? 5.847 -1.236 12.982 1.00 9.48 99 ASN B CA 1
ATOM 1805 C C . ASN B 1 99 ? 6.388 -1.171 14.387 1.00 9.87 99 ASN B C 1
ATOM 1806 O O . ASN B 1 99 ? 6.458 -0.083 14.948 1.00 10.96 99 ASN B O 1
ATOM 1811 N N . ASN B 1 100 ? 6.724 -2.320 14.970 1.00 10.28 100 ASN B N 1
ATOM 1812 C CA . ASN B 1 100 ? 7.347 -2.377 16.258 1.00 10.46 100 ASN B CA 1
ATOM 1813 C C . ASN B 1 100 ? 8.814 -2.764 16.204 1.00 9.62 100 ASN B C 1
ATOM 1814 O O . ASN B 1 100 ? 9.422 -3.093 17.246 1.00 11.56 100 ASN B O 1
ATOM 1819 N N . ARG B 1 101 ? 9.402 -2.680 15.002 1.00 9.79 101 ARG B N 1
ATOM 1820 C CA . ARG B 1 101 ? 10.815 -3.003 14.796 1.00 11.15 101 ARG B CA 1
ATOM 1821 C C . ARG B 1 101 ? 11.171 -4.441 15.140 1.00 11.53 101 ARG B C 1
ATOM 1822 O O 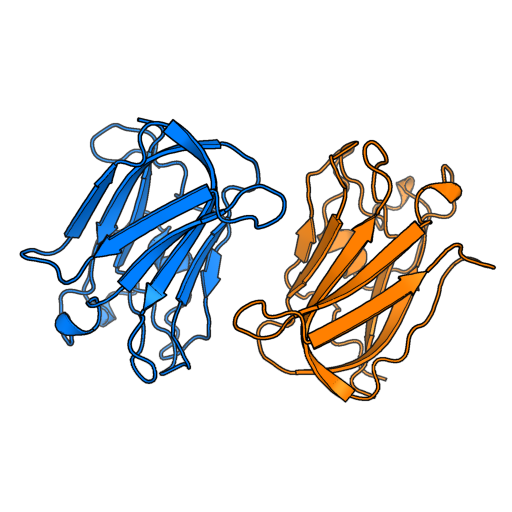. ARG B 1 101 ? 12.302 -4.754 15.469 1.00 13.47 101 ARG B O 1
ATOM 1830 N N . ASN B 1 102 ? 10.203 -5.329 14.959 1.00 12.91 102 ASN B N 1
ATOM 1831 C CA . ASN B 1 102 ? 10.521 -6.751 14.870 1.00 13.26 102 ASN B CA 1
ATOM 1832 C C . ASN B 1 102 ? 11.125 -6.998 13.490 1.00 12.46 102 ASN B C 1
ATOM 1833 O O . ASN B 1 102 ? 10.595 -6.524 12.481 1.00 11.97 102 ASN B O 1
ATOM 1838 N N . GLU B 1 103 ? 12.200 -7.770 13.422 1.00 12.96 103 GLU B N 1
ATOM 1839 C CA . GLU B 1 103 ? 12.781 -8.179 12.135 1.00 13.16 103 GLU B CA 1
ATOM 1840 C C . GLU B 1 103 ? 11.807 -9.160 11.468 1.00 14.11 103 GLU B C 1
ATOM 1841 O O . GLU B 1 103 ? 11.428 -10.201 12.075 1.00 15.50 103 GLU B O 1
ATOM 1847 N N . VAL B 1 104 ? 11.417 -8.883 10.230 1.00 12.44 104 VAL B N 1
ATOM 1848 C CA . VAL B 1 104 ? 10.519 -9.770 9.522 1.00 14.20 104 VAL B CA 1
ATOM 1849 C C . VAL B 1 104 ? 11.142 -10.439 8.317 1.00 14.25 104 VAL B C 1
ATOM 1850 O O . VAL B 1 104 ? 10.590 -11.412 7.817 1.00 15.33 104 VAL B O 1
ATOM 1854 N N . ALA B 1 105 ? 12.241 -9.908 7.827 1.00 13.18 105 ALA B N 1
ATOM 1855 C CA . ALA B 1 105 ? 13.012 -10.541 6.752 1.00 13.30 105 ALA B CA 1
ATOM 1856 C C . ALA B 1 105 ? 14.432 -9.998 6.742 1.00 12.68 105 ALA B C 1
ATOM 1857 O O . ALA B 1 105 ? 14.698 -8.889 7.192 1.00 13.02 105 ALA B O 1
ATOM 1859 N N . LYS B 1 106 ? 15.370 -10.770 6.184 1.00 14.06 106 LYS B N 1
ATOM 1860 C CA . LYS B 1 106 ? 16.746 -10.357 6.063 1.00 14.43 106 LYS B CA 1
ATOM 1861 C C . LYS B 1 106 ? 17.344 -11.122 4.891 1.00 14.97 106 LYS B C 1
ATOM 1862 O O . LYS B 1 106 ? 17.105 -12.332 4.757 1.00 16.35 106 LYS B O 1
ATOM 1868 N N . LYS B 1 107 ? 18.109 -10.402 4.083 1.00 14.08 107 LYS B N 1
ATOM 1869 C CA . LYS B 1 107 ? 18.965 -11.005 3.030 1.00 13.32 107 LYS B CA 1
ATOM 1870 C C . LYS B 1 107 ? 20.389 -10.468 3.126 1.00 14.92 107 LYS B C 1
ATOM 1871 O O . LYS B 1 107 ? 20.626 -9.297 3.398 1.00 14.66 107 LYS B O 1
ATOM 1877 N N . HIS B 1 108 ? 21.366 -11.339 2.903 1.00 15.99 108 HIS B N 1
ATOM 1878 C CA . HIS B 1 108 ? 22.753 -10.938 2.963 1.00 16.79 108 HIS B CA 1
ATOM 1879 C C . HIS B 1 108 ? 23.340 -10.873 1.560 1.00 15.84 108 HIS B C 1
ATOM 1880 O O . HIS B 1 108 ? 22.996 -11.708 0.722 1.00 18.29 108 HIS B O 1
ATOM 1887 N N . VAL B 1 109 ? 24.182 -9.879 1.318 1.00 15.04 109 VAL B N 1
ATOM 1888 C CA . VAL B 1 109 ? 24.915 -9.716 0.074 1.00 16.53 109 VAL B CA 1
ATOM 1889 C C . VAL B 1 109 ? 26.388 -9.758 0.400 1.00 17.20 109 VAL B C 1
ATOM 1890 O O . VAL B 1 109 ? 26.869 -9.017 1.243 1.00 16.07 109 VAL B O 1
ATOM 1894 N N . ASN B 1 110 ? 27.136 -10.619 -0.288 1.00 18.87 110 ASN B N 1
ATOM 1895 C CA . ASN B 1 110 ? 28.584 -10.664 -0.085 1.00 20.51 110 ASN B CA 1
ATOM 1896 C C . ASN B 1 110 ? 29.209 -9.542 -0.894 1.00 21.51 110 ASN B C 1
ATOM 1897 O O . ASN B 1 110 ? 29.874 -8.660 -0.367 1.00 22.05 110 ASN B O 1
ATOM 1902 N N . ASN B 1 111 ? 29.036 -9.583 -2.206 1.00 23.82 111 ASN B N 1
ATOM 1903 C CA . ASN B 1 111 ? 29.521 -8.481 -3.031 1.00 24.64 111 ASN B CA 1
ATOM 1904 C C . ASN B 1 111 ? 28.642 -8.210 -4.223 1.00 24.25 111 ASN B C 1
ATOM 1905 O O . ASN B 1 111 ? 27.882 -9.055 -4.638 1.00 24.53 111 ASN B O 1
ATOM 1910 N N . LEU B 1 112 ? 28.774 -7.018 -4.757 1.00 23.59 112 LEU B N 1
ATOM 1911 C CA . LEU B 1 112 ? 28.052 -6.645 -5.958 1.00 23.52 112 LEU B CA 1
ATOM 1912 C C . LEU B 1 112 ? 28.856 -7.071 -7.174 1.00 25.44 112 LEU B C 1
ATOM 1913 O O . LEU B 1 112 ? 30.074 -6.905 -7.212 1.00 25.12 112 LEU B O 1
ATOM 1918 N N . SER B 1 113 ? 28.146 -7.586 -8.175 1.00 27.05 113 SER B N 1
ATOM 1919 C CA . SER B 1 113 ? 28.738 -7.885 -9.486 1.00 27.81 113 SER B CA 1
ATOM 1920 C C . SER B 1 113 ? 28.932 -6.638 -10.373 1.00 27.39 113 SER B C 1
ATOM 1921 O O . SER B 1 113 ? 29.955 -6.500 -11.074 1.00 29.41 113 SER B O 1
ATOM 1924 N N . GLY B 1 114 ? 27.931 -5.771 -10.391 1.00 24.90 114 GLY B N 1
ATOM 1925 C CA . GLY B 1 114 ? 27.945 -4.527 -11.126 1.00 23.86 114 GLY B CA 1
ATOM 1926 C C . GLY B 1 114 ? 27.718 -3.321 -10.216 1.00 22.59 114 GLY B C 1
ATOM 1927 O O . GLY B 1 114 ? 28.226 -3.278 -9.097 1.00 22.51 114 GLY B O 1
ATOM 1928 N N . GLU B 1 115 ? 26.911 -2.366 -10.667 1.00 20.10 115 GLU B N 1
ATOM 1929 C CA . GLU B 1 115 ? 26.763 -1.083 -9.972 1.00 20.00 115 GLU B CA 1
ATOM 1930 C C . GLU B 1 115 ? 25.577 -1.067 -9.000 1.00 17.49 115 GLU B C 1
ATOM 1931 O O . GLU B 1 115 ? 25.409 -0.074 -8.291 1.00 18.09 115 GLU B O 1
ATOM 1937 N N . SER B 1 116 ? 24.796 -2.142 -8.998 1.00 15.74 116 SER B N 1
ATOM 1938 C CA . SER B 1 116 ? 23.636 -2.333 -8.123 1.00 14.98 116 SER B CA 1
ATOM 1939 C C . SER B 1 116 ? 23.321 -3.798 -7.912 1.00 15.03 116 SER B C 1
ATOM 1940 O O . SER B 1 116 ? 23.801 -4.702 -8.640 1.00 16.78 116 SER B O 1
ATOM 1943 N N . VAL B 1 117 ? 22.534 -4.061 -6.875 1.00 13.63 117 VAL B N 1
ATOM 1944 C CA . VAL B 1 117 ? 21.960 -5.361 -6.645 1.00 14.64 117 VAL B CA 1
ATOM 1945 C C . VAL B 1 117 ? 20.473 -5.216 -6.428 1.00 14.01 117 VAL B C 1
ATOM 1946 O O . VAL B 1 117 ? 20.019 -4.228 -5.838 1.00 13.98 117 VAL B O 1
ATOM 1950 N N . SER B 1 118 ? 19.728 -6.188 -6.907 1.00 14.21 118 SER B N 1
ATOM 1951 C CA A SER B 1 118 ? 18.288 -6.215 -6.757 0.50 14.10 118 SER B CA 1
ATOM 1952 C CA B SER B 1 118 ? 18.283 -6.230 -6.776 0.50 14.94 118 SER B CA 1
ATOM 1953 C C . SER B 1 118 ? 17.935 -7.456 -5.932 1.00 14.56 118 SER B C 1
ATOM 1954 O O . SER B 1 118 ? 18.455 -8.565 -6.170 1.00 17.00 118 SER B O 1
ATOM 1959 N N . LEU B 1 119 ? 17.074 -7.262 -4.940 1.00 14.47 119 LEU B N 1
ATOM 1960 C CA . LEU B 1 119 ? 16.630 -8.284 -4.004 1.00 15.16 119 LEU B CA 1
ATOM 1961 C C . LEU B 1 119 ? 15.117 -8.307 -4.021 1.00 15.50 119 LEU B C 1
ATOM 1962 O O . LEU B 1 119 ? 14.484 -7.267 -4.082 1.00 17.92 119 LEU B O 1
ATOM 1967 N N . ASP B 1 120 ? 14.515 -9.481 -3.962 1.00 14.30 120 ASP B N 1
ATOM 1968 C CA . ASP B 1 120 ? 13.069 -9.625 -4.015 1.00 14.11 120 ASP B CA 1
ATOM 1969 C C . ASP B 1 120 ? 12.517 -10.175 -2.708 1.00 14.82 120 ASP B C 1
ATOM 1970 O O . ASP B 1 120 ? 12.723 -11.341 -2.387 1.00 15.24 120 ASP B O 1
ATOM 1975 N N . PHE B 1 121 ? 11.829 -9.320 -1.936 1.00 14.54 121 PHE B N 1
ATOM 1976 C CA . PHE B 1 121 ? 11.265 -9.709 -0.626 1.00 14.09 121 PHE B CA 1
ATOM 1977 C C . PHE B 1 121 ? 9.842 -10.251 -0.702 1.00 15.25 121 PHE B C 1
ATOM 1978 O O . PHE B 1 121 ? 9.224 -10.563 0.305 1.00 14.43 121 PHE B O 1
ATOM 1986 N N . LYS B 1 122 ? 9.354 -10.413 -1.925 1.00 15.73 122 LYS B N 1
ATOM 1987 C CA . LYS B 1 122 ? 8.130 -11.154 -2.218 1.00 17.68 122 LYS B CA 1
ATOM 1988 C C . LYS B 1 122 ? 6.887 -10.710 -1.451 1.00 16.96 122 LYS B C 1
ATOM 1989 O O . LYS B 1 122 ? 6.099 -11.516 -0.960 1.00 17.01 122 LYS B O 1
ATOM 1995 N N . GLU B 1 123 ? 6.716 -9.398 -1.392 1.00 16.47 123 GLU B N 1
ATOM 1996 C CA . GLU B 1 123 ? 5.550 -8.751 -0.803 1.00 17.85 123 GLU B CA 1
ATOM 1997 C C . GLU B 1 123 ? 5.482 -8.858 0.719 1.00 17.01 123 GLU B C 1
ATOM 1998 O O . GLU B 1 123 ? 4.413 -8.746 1.306 1.00 18.53 123 GLU B O 1
ATOM 2004 N N . LYS B 1 124 ? 6.641 -9.022 1.361 1.00 15.78 124 LYS B N 1
ATOM 2005 C CA . LYS B 1 124 ? 6.670 -9.052 2.832 1.00 16.46 124 LYS B CA 1
ATOM 2006 C C . LYS B 1 124 ? 6.153 -7.720 3.422 1.00 15.21 124 LYS B C 1
ATOM 2007 O O . LYS B 1 124 ? 6.505 -6.643 2.949 1.00 14.72 124 LYS B O 1
ATOM 2013 N N . GLY B 1 125 ? 5.326 -7.838 4.444 1.00 14.09 125 GLY B N 1
ATOM 2014 C CA . GLY B 1 125 ? 4.819 -6.689 5.181 1.00 13.58 125 GLY B CA 1
ATOM 2015 C C . GLY B 1 125 ? 5.902 -6.077 6.047 1.00 11.85 125 GLY B C 1
ATOM 2016 O O . GLY B 1 125 ? 6.462 -6.732 6.907 1.00 12.63 125 GLY B O 1
ATOM 2017 N N . ALA B 1 126 ? 6.195 -4.801 5.818 1.00 11.30 126 ALA B N 1
ATOM 2018 C CA . ALA B 1 126 ? 7.227 -4.087 6.590 1.00 11.13 126 ALA B CA 1
ATOM 2019 C C . ALA B 1 126 ? 7.019 -2.587 6.497 1.00 10.87 126 ALA B C 1
ATOM 2020 O O . ALA B 1 126 ? 6.420 -2.085 5.543 1.00 10.45 126 ALA B O 1
ATOM 2022 N N . ARG B 1 127 ? 7.577 -1.873 7.466 1.00 9.19 127 ARG B N 1
ATOM 2023 C CA . ARG B 1 127 ? 7.599 -0.394 7.448 1.00 8.84 127 ARG B CA 1
ATOM 2024 C C . ARG B 1 127 ? 9.006 0.163 7.143 1.00 8.36 127 ARG B C 1
ATOM 2025 O O . ARG B 1 127 ? 9.116 1.205 6.554 1.00 9.58 127 ARG B O 1
ATOM 2033 N N . TYR B 1 128 ? 10.061 -0.499 7.630 1.00 9.56 128 TYR B N 1
ATOM 2034 C CA . TYR B 1 128 ? 11.427 -0.023 7.514 1.00 9.23 128 TYR B CA 1
ATOM 2035 C C . TYR B 1 128 ? 12.315 -1.004 6.755 1.00 9.61 128 TYR B C 1
ATOM 2036 O O . TYR B 1 128 ? 12.166 -2.247 6.911 1.00 10.66 128 TYR B O 1
ATOM 2045 N N . ILE B 1 129 ? 13.212 -0.434 5.948 1.00 9.29 129 ILE B N 1
ATOM 2046 C CA . ILE B 1 129 ? 14.242 -1.210 5.248 1.00 8.94 129 ILE B CA 1
ATOM 2047 C C . ILE B 1 129 ? 15.576 -0.610 5.600 1.00 9.32 129 ILE B C 1
ATOM 2048 O O . ILE B 1 129 ? 15.856 0.564 5.305 1.00 9.66 129 ILE B O 1
ATOM 2053 N N . LYS B 1 130 ? 16.409 -1.447 6.215 1.00 9.66 130 LYS B N 1
ATOM 2054 C CA . LYS B 1 130 ? 17.734 -1.044 6.683 1.00 9.42 130 LYS B CA 1
ATOM 2055 C C . LYS B 1 130 ? 18.823 -1.766 5.874 1.00 9.43 130 LYS B C 1
ATOM 2056 O O . LYS B 1 130 ? 18.711 -2.973 5.609 1.00 10.48 130 LYS B O 1
ATOM 2062 N N . VAL B 1 131 ? 19.845 -1.021 5.482 1.00 9.53 131 VAL B N 1
ATOM 2063 C CA . VAL B 1 131 ? 21.060 -1.565 4.855 1.00 9.54 131 VAL B CA 1
ATOM 2064 C C . VAL B 1 131 ? 22.149 -1.425 5.910 1.00 9.30 131 VAL B C 1
ATOM 2065 O O . VAL B 1 131 ? 22.405 -0.334 6.390 1.00 9.68 131 VAL B O 1
ATOM 2069 N N . LYS B 1 132 ? 22.723 -2.527 6.353 1.00 10.83 132 LYS B N 1
ATOM 2070 C CA . LYS B 1 132 ? 23.670 -2.538 7.468 1.00 11.25 132 LYS B CA 1
ATOM 2071 C C . LYS B 1 132 ? 24.957 -3.252 7.040 1.00 10.83 132 LYS B C 1
ATOM 2072 O O . LYS B 1 132 ? 24.907 -4.442 6.705 1.00 11.23 132 LYS B O 1
ATOM 2078 N N . LEU B 1 133 ? 26.089 -2.552 7.079 1.00 11.47 133 LEU B N 1
ATOM 2079 C CA . LEU B 1 133 ? 27.387 -3.234 6.862 1.00 12.09 133 LEU B CA 1
ATOM 2080 C C . LEU B 1 133 ? 27.691 -4.139 8.045 1.00 13.22 133 LEU B C 1
ATOM 2081 O O . LEU B 1 133 ? 27.415 -3.771 9.200 1.00 13.86 133 LEU B O 1
ATOM 2086 N N . LEU B 1 134 ? 28.181 -5.350 7.759 1.00 14.05 134 LEU B N 1
ATOM 2087 C CA . LEU B 1 134 ? 28.629 -6.238 8.836 1.00 15.04 134 LEU B CA 1
ATOM 2088 C C . LEU B 1 134 ? 30.110 -6.093 9.190 1.00 15.88 134 LEU B C 1
ATOM 2089 O O . LEU B 1 134 ? 30.513 -6.649 10.216 1.00 17.80 134 LEU B O 1
ATOM 2094 N N . THR B 1 135 ? 30.889 -5.364 8.406 1.00 15.39 135 THR B N 1
ATOM 2095 C CA . THR B 1 135 ? 32.254 -5.010 8.797 1.00 16.38 135 THR B CA 1
ATOM 2096 C C . THR B 1 135 ? 32.267 -3.623 9.401 1.00 16.69 135 THR B C 1
ATOM 2097 O O . THR B 1 135 ? 31.952 -2.667 8.718 1.00 18.13 135 THR B O 1
ATOM 2101 N N . SER B 1 136 ? 32.647 -3.500 10.673 1.00 17.17 136 SER B N 1
ATOM 2102 C CA . SER B 1 136 ? 32.694 -2.224 11.331 1.00 17.54 136 SER B CA 1
ATOM 2103 C C . SER B 1 136 ? 33.885 -1.412 10.826 1.00 16.03 136 SER B C 1
ATOM 2104 O O . SER B 1 136 ? 34.852 -1.948 10.308 1.00 16.78 136 SER B O 1
ATOM 2107 N N . GLY B 1 137 ? 33.794 -0.098 10.993 1.00 14.89 137 GLY B N 1
ATOM 2108 C CA . GLY B 1 137 ? 34.884 0.774 10.646 1.00 14.67 137 GLY B CA 1
ATOM 2109 C C . GLY B 1 137 ? 34.945 1.129 9.180 1.00 14.49 137 GLY B C 1
ATOM 2110 O O . GLY B 1 137 ? 35.962 1.680 8.736 1.00 15.24 137 GLY B O 1
ATOM 2111 N N . VAL B 1 138 ? 33.864 0.869 8.444 1.00 14.04 138 VAL B N 1
ATOM 2112 C CA . VAL B 1 138 ? 33.769 1.143 7.005 1.00 13.16 138 VAL B CA 1
ATOM 2113 C C . VAL B 1 138 ? 32.590 2.090 6.755 1.00 13.09 138 VAL B C 1
ATOM 2114 O O . VAL B 1 138 ? 31.462 1.779 7.170 1.00 11.87 138 VAL B O 1
ATOM 2118 N N . PRO B 1 139 ? 32.822 3.247 6.121 1.00 12.66 139 PRO B N 1
ATOM 2119 C CA . PRO B 1 139 ? 31.696 4.130 5.788 1.00 13.26 139 PRO B CA 1
ATOM 2120 C C . PRO B 1 139 ? 30.707 3.470 4.828 1.00 11.97 139 PRO B C 1
ATOM 2121 O O . PRO B 1 139 ? 31.108 2.678 3.962 1.00 12.82 139 PRO B O 1
ATOM 2125 N N . LEU B 1 140 ? 29.414 3.780 5.013 1.00 11.43 140 LEU B N 1
ATOM 2126 C CA . LEU B 1 140 ? 28.356 3.407 4.081 1.00 11.12 140 LEU B CA 1
ATOM 2127 C C . LEU B 1 140 ? 27.956 4.571 3.174 1.00 10.90 140 LEU B C 1
ATOM 2128 O O . LEU B 1 140 ? 27.609 5.631 3.669 1.00 11.10 140 LEU B O 1
ATOM 2133 N N . SER B 1 141 ? 28.114 4.371 1.865 1.00 11.04 141 SER B N 1
ATOM 2134 C CA . SER B 1 141 ? 27.621 5.283 0.827 1.00 11.16 141 SER B CA 1
ATOM 2135 C C . SER B 1 141 ? 26.717 4.521 -0.131 1.00 11.79 141 SER B C 1
ATOM 2136 O O . SER B 1 141 ? 27.098 3.517 -0.708 1.00 12.91 141 SER B O 1
ATOM 2139 N N . LEU B 1 142 ? 25.512 5.045 -0.323 1.00 11.23 142 LEU B N 1
ATOM 2140 C CA . LEU B 1 142 ? 24.523 4.523 -1.225 1.00 11.06 142 LEU B CA 1
ATOM 2141 C C . LEU B 1 142 ? 24.128 5.609 -2.220 1.00 11.73 142 LEU B C 1
ATOM 2142 O O . LEU B 1 142 ? 23.833 6.744 -1.842 1.00 11.66 142 LEU B O 1
ATOM 2147 N N . ALA B 1 143 ? 24.167 5.262 -3.517 1.00 12.42 143 ALA B N 1
ATOM 2148 C CA . ALA B 1 143 ? 23.694 6.192 -4.534 1.00 12.84 143 ALA B CA 1
ATOM 2149 C C . ALA B 1 143 ? 22.172 6.357 -4.540 1.00 12.41 143 ALA B C 1
ATOM 2150 O O . ALA B 1 143 ? 21.658 7.462 -4.767 1.00 12.15 143 ALA B O 1
ATOM 2152 N N . GLU B 1 144 ? 21.481 5.264 -4.276 1.00 11.85 144 GLU B N 1
ATOM 2153 C CA . GLU B 1 144 ? 20.025 5.214 -4.314 1.00 10.84 144 GLU B CA 1
ATOM 2154 C C . GLU B 1 144 ? 19.552 3.879 -3.796 1.00 10.88 144 GLU B C 1
ATOM 2155 O O . GLU B 1 144 ? 20.244 2.878 -3.993 1.00 12.53 144 GLU B O 1
ATOM 2161 N N . VAL B 1 145 ? 18.390 3.882 -3.131 1.00 10.48 145 VAL B N 1
ATOM 2162 C CA . VAL B 1 145 ? 17.648 2.695 -2.781 1.00 9.90 145 VAL B CA 1
ATOM 2163 C C . VAL B 1 145 ? 16.217 2.878 -3.285 1.00 10.67 145 VAL B C 1
ATOM 2164 O O . VAL B 1 145 ? 15.532 3.829 -2.901 1.00 10.68 145 VAL B O 1
ATOM 2168 N N . GLU B 1 146 ? 15.804 1.982 -4.174 1.00 12.00 146 GLU B N 1
ATOM 2169 C CA . GLU B 1 146 ? 14.439 1.957 -4.738 1.00 12.32 146 GLU B CA 1
ATOM 2170 C C . GLU B 1 146 ? 13.699 0.758 -4.233 1.00 11.79 146 GLU B C 1
ATOM 2171 O O . GLU B 1 146 ? 14.287 -0.300 -4.020 1.00 12.60 146 GLU B O 1
A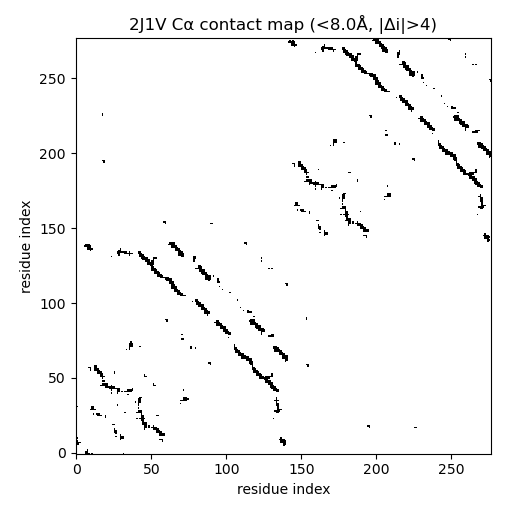TOM 2177 N N . VAL B 1 147 ? 12.430 0.961 -3.910 1.00 11.28 147 VAL B N 1
ATOM 2178 C CA . VAL B 1 147 ? 11.598 -0.052 -3.315 1.00 12.09 147 VAL B CA 1
ATOM 2179 C C . VAL B 1 147 ? 10.274 -0.077 -4.076 1.00 13.43 147 VAL B C 1
ATOM 2180 O O . VAL B 1 147 ? 9.640 0.973 -4.236 1.00 13.94 147 VAL B O 1
ATOM 2184 N N . PHE B 1 148 ? 9.872 -1.275 -4.476 1.00 13.26 148 PHE B N 1
ATOM 2185 C CA . PHE B 1 148 ? 8.647 -1.548 -5.229 1.00 14.51 148 PHE B CA 1
ATOM 2186 C C . PHE B 1 148 ? 7.761 -2.534 -4.446 1.00 15.48 148 PHE B C 1
ATOM 2187 O O . PHE B 1 148 ? 8.272 -3.326 -3.661 1.00 16.24 148 PHE B O 1
ATOM 2195 N N . ARG B 1 149 ? 6.428 -2.508 -4.632 1.00 16.72 149 ARG B N 1
ATOM 2196 C CA . ARG B 1 149 ? 5.493 -3.341 -3.862 1.00 18.18 149 ARG B CA 1
ATOM 2197 C C . ARG B 1 149 ? 5.323 -4.791 -4.257 1.00 19.85 149 ARG B C 1
ATOM 2198 O O . ARG B 1 149 ? 4.769 -5.588 -3.472 1.00 20.01 149 ARG B O 1
ATOM 2206 N N . GLU B 1 150 ? 5.750 -5.087 -5.488 1.00 21.32 150 GLU B N 1
ATOM 2207 C CA . GLU B 1 150 ? 5.907 -6.452 -5.984 1.00 22.79 150 GLU B CA 1
ATOM 2208 C C . GLU B 1 150 ? 7.212 -6.571 -6.817 1.00 22.18 150 GLU B C 1
ATOM 2209 O O . GLU B 1 150 ? 8.087 -5.653 -6.984 1.00 20.31 150 GLU B O 1
ATOM 2215 N N . SER B 1 151 ? 7.426 -7.670 -7.360 1.00 23.39 151 SER B N 1
#

Secondary structure (P-SEA, 3-state):
ccccccccccccccccccccccccccccccccccccccccccccccccccccbbbbbcccbbbbcbbbbbcccccccccccbbbbbbbcccccccbbbbbccccccbbbbbcccccccbbbbbbccccbbbbbcccccccc/ccccccccccccccccccccccccccccccccccccccccccccccccccccccccccccbbbbbccccccccccccccbbbbcccccccbbbbbccccccbbbbbcccccccbbbbbbccccbbbbbcbbbbbcc

Nearest PDB structures (foldseek):
  2j1r-assembly1_A  TM=1.005E+00  e=4.642E-29  Streptococcus pneumoniae TIGR4
  2j22-assembly1_A  TM=9.916E-01  e=2.151E-21  Streptococcus pneumoniae TIGR4
  3lek-assembly1_A  TM=9.876E-01  e=2.823E-19  Streptococcus mitis
  4gwj-assembly1_A  TM=9.880E-01  e=2.992E-19  Streptococcus mitis
  3cqo-assembly1_C  TM=8.976E-01  e=5.474E-12  Morone saxatilis

InterPro domains:
  IPR000421 Coagulation factor 5/8, C-terminal domain [PS50022] (750-895)
  IPR006585 Fucolectin tachylectin-4 pentraxin-1 [SM00607] (609-744)
  IPR006585 Fucolectin tachylectin-4 pentraxin-1 [SM00607] (760-901)
  IPR006585 Fucolectin tachylectin-4 pentraxin-1 [SM00607] (902-1038)
  IPR008979 Galactose-binding-like domain superfamily [SSF49785] (609-743)
  IPR008979 Galactose-binding-like domain superfamily [SSF49785] (763-895)
  IPR008979 Galactose-binding-like domain superfamily [SSF49785] (899-1037)
  IPR011071 Polysaccharide lyase family 8-like, C-terminal [G3DSA:2.60.220.10] (425-586)
  IPR013190 Glycosyl hydrolase family 98, C-terminal [PF08307] (336-592)
  IPR013191 Glycosyl hydrolase family 98, central domain [PF08306] (36-334)
  IPR051941 Blood Group Antigen-Binding Lectin [PTHR45713] (509-749)

Organism: Streptococcus pneumoniae serotype 4 (strain ATCC BAA-334 / TIGR4) (NCBI:txid170187)

Foldseek 3Di:
DADVRFDFLQAPFDKDKPAFDPNQGLNLQRPPFLAQAVVVNSKHKGAQAQHIKMKGFSVAKWWWFKKKFFARDPDPRFLLAQKKKFFAAPVRDTFDIDTGGHDPDRMDMDTPPGTIGGMIMIIHPDGRGMDMTNYITTGRD/DDFLQAPFDKQKPAFDPPQGLNLQRPPFLALAVVVSSKHKGAQFPAIKMKGFSPAWAWWFKKKWFHRDPDPRFLLAFKKKFFAAPVRDTDDIDTGGDDPDGMDMDTPPGDTGGMIMIIHPDGRGMDMTNYMTTDRD

Solvent-accessible surface area: 12454 Å² total

Sequence (277 aa):
KFNDGNLNIAYAKPTTQSSVDYNGDPNRAVDGNRNGNNFNSGSVTHTRADNPSWWEVDLKKMDKVGLVKIYNRTDAETQRLSNFDVILYDNNRNEVAKKHVNNLSGESVSLDFKEKGARYIKVKLLTSGVPLSLAEVEVFRENLNIAYAKPTTQSSVVDYNGDPNRAVDGNRNGNFNSGSVTHTRADNNPSWWEVDLKKMDKVGLVKIYNRTDAETQRLSNFDVILYDNNRNEVAKKHVNNLSGESVSSLDFKEKGARYIKVKLLTSGVPLSLAEVEVFRE

B-factor: mean 18.16, std 10.16, range [5.7, 53.18]

CATH classification: 2.60.120.260